Protein AF-A0A5C6LUX4-F1 (afdb_monomer_lite)

pLDDT: mean 86.18, std 14.4, range [29.02, 98.31]

Sequence (197 aa):
MLDSLTPGITKGLATPLMLAADQTNRILFKKAGTDSLLLDTVLNPAPGQKIPLKLAYSTELGIRSFITASEGNIPADSAVFFLFNQLPVELQADDVNVDAILFRFNGTDYVDAGVSWTNLEKNKLHPDQKKIAVVEDETPIRYIIRLKDRSTGEFLPDGLGLADVSLSYLPGQRQIVSVKGRLTRGKWRFYSEAAAY

Foldseek 3Di:
DDPDPDDDDDDDDPDDDDDDAQDWDKDFDADPPDPHTQDIDIDHHHPPDDDDWDFDDDPVLLETDTADDDDDWAAQQKEKEWEFEAEDCLQPNQPWFKKKFKFWDPPPDTHTPVDIQGRRHHSYTGRYMDMDGQDDPNHGIWMWIWIAGPVPRDTGAWQVRHRTETDDGRGRFYWYKYWYWDQDPNTIDIYIDIDGD

Structure (mmCIF, N/CA/C/O backbone):
data_AF-A0A5C6LUX4-F1
#
_entry.id   AF-A0A5C6LUX4-F1
#
loop_
_atom_site.group_PDB
_atom_site.id
_atom_site.type_symbol
_atom_site.label_atom_id
_atom_site.label_alt_id
_atom_site.label_comp_id
_atom_site.label_asym_id
_atom_site.label_entity_id
_atom_site.label_seq_id
_atom_site.pdbx_PDB_ins_code
_atom_site.Cartn_x
_atom_site.Cartn_y
_atom_site.Cartn_z
_atom_site.occupancy
_atom_site.B_iso_or_equiv
_atom_site.auth_seq_id
_atom_site.auth_comp_id
_atom_site.auth_asym_id
_atom_site.auth_atom_id
_atom_site.pdbx_PDB_model_num
ATOM 1 N N . MET A 1 1 ? -17.296 10.499 -14.418 1.00 33.22 1 MET A N 1
ATOM 2 C CA . MET A 1 1 ? -18.009 10.822 -13.166 1.00 33.22 1 MET A CA 1
ATOM 3 C C . MET A 1 1 ? -16.952 10.811 -12.082 1.00 33.22 1 MET A C 1
ATOM 5 O O . MET A 1 1 ? -16.217 9.838 -12.016 1.00 33.22 1 MET A O 1
ATOM 9 N N . LEU A 1 2 ? -16.752 11.929 -11.386 1.00 29.02 2 LEU A N 1
ATOM 10 C CA . LEU A 1 2 ? -15.763 12.044 -10.316 1.00 29.02 2 LEU A CA 1
ATOM 11 C C . LEU A 1 2 ? -16.427 11.474 -9.054 1.00 29.02 2 LEU A C 1
ATOM 13 O O . LEU A 1 2 ? -17.267 12.153 -8.468 1.00 29.02 2 LEU A O 1
ATOM 17 N N . ASP A 1 3 ? -16.124 10.230 -8.684 1.00 31.44 3 ASP A N 1
ATOM 18 C CA . ASP A 1 3 ? -16.556 9.682 -7.395 1.00 31.44 3 ASP A CA 1
ATOM 19 C C . ASP A 1 3 ? -15.730 10.356 -6.299 1.00 31.44 3 ASP A C 1
ATOM 21 O O . ASP A 1 3 ? -14.607 9.954 -5.994 1.00 31.44 3 ASP A O 1
ATOM 25 N N . SER A 1 4 ? -16.252 11.456 -5.753 1.00 35.81 4 SER A N 1
ATOM 26 C CA . SER A 1 4 ? -15.695 12.046 -4.545 1.00 35.81 4 SER A CA 1
ATOM 27 C C . SER A 1 4 ? -16.188 11.244 -3.345 1.00 35.81 4 SER A C 1
ATOM 29 O O . SER A 1 4 ? -17.390 11.067 -3.128 1.00 35.81 4 SER A O 1
ATOM 31 N N . LEU A 1 5 ? -15.246 10.748 -2.543 1.00 36.81 5 LEU A N 1
ATOM 32 C CA . LEU A 1 5 ? -15.545 10.221 -1.219 1.00 36.81 5 LEU A CA 1
ATOM 33 C C . LEU A 1 5 ? -16.133 11.375 -0.404 1.00 36.81 5 LEU A C 1
ATOM 35 O O . LEU A 1 5 ? -15.417 12.268 0.043 1.00 36.81 5 LEU A O 1
ATOM 39 N N . THR A 1 6 ? -17.458 11.405 -0.264 1.00 40.75 6 THR A N 1
ATOM 40 C CA . THR A 1 6 ? -18.117 12.417 0.561 1.00 40.75 6 THR A CA 1
ATOM 41 C C . THR A 1 6 ? -17.594 12.251 1.992 1.00 40.75 6 THR A C 1
ATOM 43 O O . THR A 1 6 ? -17.658 11.130 2.511 1.00 40.75 6 THR A O 1
ATOM 46 N N . PRO A 1 7 ? -17.065 13.305 2.645 1.00 40.59 7 PRO A N 1
ATOM 47 C CA . PRO A 1 7 ? -16.583 13.198 4.015 1.00 40.59 7 PRO A CA 1
ATOM 48 C C . PRO A 1 7 ? -17.679 12.617 4.912 1.00 40.59 7 PRO A C 1
ATOM 50 O O . PRO A 1 7 ? -18.802 13.123 4.948 1.00 40.59 7 PRO A O 1
ATOM 53 N N . GLY A 1 8 ? -17.369 11.521 5.605 1.00 45.06 8 GLY A N 1
ATOM 54 C CA . GLY A 1 8 ? -18.314 10.880 6.512 1.00 45.06 8 GLY A CA 1
ATOM 55 C C . GLY A 1 8 ? -18.728 11.811 7.657 1.00 45.06 8 GLY A C 1
ATOM 56 O O . GLY A 1 8 ? -17.972 12.681 8.085 1.00 45.06 8 GLY A O 1
ATOM 57 N N . ILE A 1 9 ? -19.934 11.611 8.189 1.00 44.81 9 ILE A N 1
ATOM 58 C CA . ILE A 1 9 ? -20.391 12.304 9.399 1.00 44.81 9 ILE A CA 1
ATOM 59 C C . ILE A 1 9 ? -19.623 11.738 10.598 1.00 44.81 9 ILE A C 1
ATOM 61 O O . ILE A 1 9 ? -19.704 10.539 10.876 1.00 44.81 9 ILE A O 1
ATOM 65 N N . THR A 1 10 ? -18.935 12.593 11.355 1.00 44.97 10 THR A N 1
ATOM 66 C CA . THR A 1 10 ? -18.342 12.205 12.640 1.00 44.97 10 THR A CA 1
ATOM 67 C C . THR A 1 10 ? -19.454 11.889 13.639 1.00 44.97 10 THR A C 1
ATOM 69 O O . THR A 1 10 ? -20.078 12.786 14.201 1.00 44.97 10 THR A O 1
ATOM 72 N N . LYS A 1 11 ? -19.713 10.600 13.878 1.00 49.91 11 LYS A N 1
ATOM 73 C CA . LYS A 1 11 ? -20.496 10.126 15.025 1.00 49.91 11 LYS A CA 1
ATOM 74 C C . LYS A 1 11 ? -19.533 9.513 16.036 1.00 49.91 11 LYS A C 1
ATOM 76 O O . LYS A 1 11 ? -19.036 8.413 15.822 1.00 49.91 11 LYS A O 1
ATOM 81 N N . GLY A 1 12 ? -19.251 10.239 17.112 1.00 52.69 12 GLY A N 1
ATOM 82 C CA . GLY A 1 12 ? -18.331 9.823 18.170 1.00 52.69 12 GLY A CA 1
ATOM 83 C C . GLY A 1 12 ? -18.790 10.304 19.543 1.00 52.69 12 GLY A C 1
ATOM 84 O O . GLY A 1 12 ? -19.757 11.058 19.652 1.00 52.69 12 GLY A O 1
ATOM 85 N N . LEU A 1 13 ? -18.109 9.845 20.592 1.00 56.22 13 LEU A N 1
ATOM 86 C CA . LEU A 1 13 ? -18.333 10.334 21.951 1.00 56.22 13 LEU A CA 1
ATOM 87 C C . LEU A 1 13 ? -17.984 11.829 22.014 1.00 56.22 13 LEU A C 1
ATOM 89 O O . LEU A 1 13 ? -16.945 12.245 21.506 1.00 56.22 13 LEU A O 1
ATOM 93 N N . ALA A 1 14 ? -18.844 12.632 22.647 1.00 58.41 14 ALA A N 1
ATOM 94 C CA . ALA A 1 14 ? -18.591 14.062 22.860 1.00 58.41 14 ALA A CA 1
ATOM 95 C C . ALA A 1 14 ? -17.382 14.314 23.781 1.00 58.41 14 ALA A C 1
ATOM 97 O O . ALA A 1 14 ? -16.828 15.411 23.808 1.00 58.41 14 ALA A O 1
ATOM 98 N N . THR A 1 15 ? -16.971 13.291 24.529 1.00 63.97 15 THR A N 1
ATOM 99 C CA . THR A 1 15 ? -15.828 13.298 25.435 1.00 63.97 15 THR A CA 1
ATOM 100 C C . THR A 1 15 ? -14.856 12.171 25.079 1.00 63.97 15 THR A C 1
ATOM 102 O O . THR A 1 15 ? -15.283 11.118 24.597 1.00 63.97 15 THR A O 1
ATOM 105 N N . PRO A 1 16 ? -13.542 12.356 25.309 1.00 70.31 16 PRO A N 1
ATOM 106 C CA . PRO A 1 16 ? -12.571 11.279 25.161 1.00 70.31 16 PRO A CA 1
ATOM 107 C C . PRO A 1 16 ? -12.960 10.065 26.011 1.00 70.31 16 PRO A C 1
ATOM 109 O O . PRO A 1 16 ? -13.329 10.210 27.177 1.00 70.31 16 PRO A O 1
ATOM 112 N N . LEU A 1 17 ? -12.852 8.868 25.435 1.00 79.00 17 LEU A N 1
ATOM 113 C CA . LEU A 1 17 ? -13.008 7.630 26.190 1.00 79.00 17 LEU A CA 1
ATOM 114 C C . LEU A 1 17 ? -11.810 7.477 27.134 1.00 79.00 17 LEU A C 1
ATOM 116 O O . LEU A 1 17 ? -10.670 7.381 26.681 1.00 79.00 17 LEU A O 1
ATOM 120 N N . MET A 1 18 ? -12.075 7.454 28.437 1.00 83.44 18 MET A N 1
ATOM 121 C CA . MET A 1 18 ? -11.051 7.207 29.448 1.00 83.44 18 MET A CA 1
ATOM 122 C C . MET A 1 18 ? -10.787 5.705 29.549 1.00 83.44 18 MET A C 1
ATOM 124 O O . MET A 1 18 ? -11.720 4.918 29.698 1.00 83.44 18 MET A O 1
ATOM 128 N N . LEU A 1 19 ? -9.516 5.319 29.463 1.00 85.19 19 LEU A N 1
ATOM 129 C CA . LEU A 1 19 ? -9.059 3.934 29.578 1.00 85.19 19 LEU A CA 1
ATOM 130 C C . LEU A 1 19 ? -8.333 3.740 30.909 1.00 85.19 19 LEU A C 1
ATOM 132 O O . LEU A 1 19 ? -7.733 4.683 31.431 1.00 85.19 19 LEU A O 1
ATOM 136 N N . ALA A 1 20 ? -8.366 2.521 31.447 1.00 86.31 20 ALA A N 1
ATOM 137 C CA . ALA A 1 20 ? -7.585 2.193 32.631 1.00 86.31 20 ALA A CA 1
ATOM 138 C C . ALA A 1 20 ? -6.092 2.189 32.269 1.00 86.31 20 ALA A C 1
ATOM 140 O O . ALA A 1 20 ? -5.678 1.461 31.364 1.00 86.31 20 ALA A O 1
ATOM 141 N N . ALA A 1 21 ? -5.301 3.022 32.945 1.00 87.12 21 ALA A N 1
ATOM 142 C CA . ALA A 1 21 ? -3.860 3.095 32.721 1.00 87.12 21 ALA A CA 1
ATOM 143 C C . ALA A 1 21 ? -3.169 1.787 33.133 1.00 87.12 21 ALA A C 1
ATOM 145 O O . ALA A 1 21 ? -3.617 1.119 34.065 1.00 87.12 21 ALA A O 1
ATOM 146 N N . ASP A 1 22 ? -2.100 1.432 32.419 1.00 86.88 22 ASP A N 1
ATOM 147 C CA . ASP A 1 22 ? -1.263 0.245 32.653 1.00 86.88 22 ASP A CA 1
ATOM 148 C C . ASP A 1 22 ? -2.036 -1.089 32.647 1.00 86.88 22 ASP A C 1
ATOM 150 O O . ASP A 1 22 ? -1.560 -2.116 33.130 1.00 86.88 22 ASP A O 1
ATOM 154 N N . GLN A 1 23 ? -3.235 -1.088 32.060 1.00 88.69 23 GLN A N 1
ATOM 155 C CA . GLN A 1 23 ? -4.072 -2.265 31.873 1.00 88.69 23 GLN A CA 1
ATOM 156 C C . GLN A 1 23 ? -4.331 -2.520 30.393 1.00 88.69 23 GLN A C 1
ATOM 158 O O . GLN A 1 23 ? -4.316 -1.613 29.557 1.00 88.69 23 GLN A O 1
ATOM 163 N N . THR A 1 24 ? -4.617 -3.777 30.071 1.00 90.00 24 THR A N 1
ATOM 164 C CA . THR A 1 24 ? -5.056 -4.162 28.735 1.00 90.00 24 THR A CA 1
ATOM 165 C C . THR A 1 24 ? -6.512 -3.780 28.529 1.00 90.00 24 THR A C 1
ATOM 167 O O . THR A 1 24 ? -7.416 -4.342 29.140 1.00 90.00 24 THR A O 1
ATOM 170 N N . ASN A 1 25 ? -6.735 -2.823 27.634 1.00 87.88 25 ASN A N 1
ATOM 171 C CA . ASN A 1 25 ? -8.050 -2.319 27.274 1.00 87.88 25 ASN A CA 1
ATOM 172 C C . ASN A 1 25 ? -8.387 -2.768 25.850 1.00 87.88 25 ASN A C 1
ATOM 174 O O . ASN A 1 25 ? -7.661 -2.449 24.909 1.00 87.88 25 ASN A O 1
ATOM 178 N N . ARG A 1 26 ? -9.510 -3.469 25.665 1.00 90.38 26 ARG A N 1
ATOM 179 C CA . ARG A 1 26 ? -10.029 -3.792 24.330 1.00 90.38 26 ARG A CA 1
ATOM 180 C C . ARG A 1 26 ? -11.079 -2.769 23.921 1.00 90.38 26 ARG A C 1
ATOM 182 O O . ARG A 1 26 ? -12.048 -2.554 24.644 1.00 90.38 26 ARG A O 1
ATOM 189 N N . ILE A 1 27 ? -10.907 -2.177 22.747 1.00 87.81 27 ILE A N 1
ATOM 190 C CA . ILE A 1 27 ? -11.851 -1.220 22.168 1.00 87.81 27 ILE A CA 1
ATOM 191 C C . ILE A 1 27 ? -12.499 -1.858 20.948 1.00 87.81 27 ILE A C 1
ATOM 193 O O . ILE A 1 27 ? -11.808 -2.357 20.062 1.00 87.81 27 ILE A O 1
ATOM 197 N N . LEU A 1 28 ? -13.831 -1.823 20.906 1.00 86.88 28 LEU A N 1
ATOM 198 C CA . LEU A 1 28 ? -14.639 -2.351 19.811 1.00 86.88 28 LEU A CA 1
ATOM 199 C C . LEU A 1 28 ? -15.317 -1.196 19.071 1.00 86.88 28 LEU A C 1
ATOM 201 O O . LEU A 1 28 ? -16.053 -0.413 19.670 1.00 86.88 28 LEU A O 1
ATOM 205 N N . PHE A 1 29 ? -15.127 -1.130 17.759 1.00 84.75 29 PHE A N 1
ATOM 206 C CA . PHE A 1 29 ? -15.815 -0.198 16.875 1.00 84.75 29 PHE A CA 1
ATOM 207 C C . PHE A 1 29 ? -16.923 -0.946 16.145 1.00 84.75 29 PHE A C 1
ATOM 209 O O . PHE A 1 29 ? -16.660 -1.818 15.320 1.00 84.75 29 PHE A O 1
ATOM 216 N N . LYS A 1 30 ? -18.177 -0.611 16.452 1.00 84.44 30 LYS A N 1
ATOM 217 C CA . LYS A 1 30 ? -19.365 -1.196 15.819 1.00 84.44 30 LYS A CA 1
ATOM 218 C C . LYS A 1 30 ? -20.023 -0.203 14.866 1.00 84.44 30 LYS A C 1
ATOM 220 O O . LYS A 1 30 ? -19.930 1.010 15.053 1.00 84.44 30 LYS A O 1
ATOM 225 N N . LYS A 1 31 ? -20.732 -0.712 13.859 1.00 80.81 31 LYS A N 1
ATOM 226 C CA . LYS A 1 31 ? -21.544 0.118 12.964 1.00 80.81 31 LYS A CA 1
ATOM 227 C C . LYS A 1 31 ? -22.723 0.693 13.748 1.00 80.81 31 LYS A C 1
ATOM 229 O O . LYS A 1 31 ? -23.491 -0.054 14.350 1.00 80.81 31 LYS A O 1
ATOM 234 N N . ALA A 1 32 ? -22.870 2.016 13.717 1.00 76.44 32 ALA A N 1
ATOM 235 C CA . ALA A 1 32 ? -23.910 2.724 14.458 1.00 76.44 32 ALA A CA 1
ATOM 236 C C . ALA A 1 32 ? -25.312 2.155 14.178 1.00 76.44 32 ALA A C 1
ATOM 238 O O . ALA A 1 32 ? -25.671 1.913 13.025 1.00 76.44 32 ALA A O 1
ATOM 239 N N . GLY A 1 33 ? -26.098 1.961 15.241 1.00 74.94 33 GLY A N 1
ATOM 240 C CA . GLY A 1 33 ? -27.443 1.382 15.156 1.00 74.94 33 GLY A CA 1
ATOM 241 C C . GLY A 1 33 ? -27.475 -0.131 14.914 1.00 74.94 33 GLY A C 1
ATOM 242 O O . GLY A 1 33 ? -28.544 -0.669 14.650 1.00 74.94 33 GLY A O 1
ATOM 243 N N . THR A 1 34 ? -26.332 -0.820 14.985 1.00 81.19 34 THR A N 1
ATOM 244 C CA . THR A 1 34 ? -26.238 -2.278 14.822 1.00 81.19 34 THR A CA 1
ATOM 245 C C . THR A 1 34 ? -25.231 -2.876 15.807 1.00 81.19 34 THR A C 1
ATOM 247 O O . THR A 1 34 ? -24.372 -2.167 16.331 1.00 81.19 34 THR A O 1
ATOM 250 N N . ASP A 1 35 ? -25.264 -4.197 15.978 1.00 82.56 35 ASP A N 1
ATOM 251 C CA . ASP A 1 35 ? -24.224 -4.944 16.699 1.00 82.56 35 ASP A CA 1
ATOM 252 C C . ASP A 1 35 ? -23.074 -5.435 15.811 1.00 82.56 35 ASP A C 1
ATOM 254 O O . ASP A 1 35 ? -22.185 -6.153 16.269 1.00 82.56 35 ASP A O 1
ATOM 258 N N . SER A 1 36 ? -23.054 -5.028 14.539 1.00 83.44 36 SER A N 1
ATOM 259 C CA . SER A 1 36 ? -22.007 -5.434 13.604 1.00 83.44 36 SER A CA 1
ATOM 260 C C . SER A 1 36 ? -20.665 -4.817 13.993 1.00 83.44 36 SER A C 1
ATOM 262 O O . SER A 1 36 ? -20.489 -3.598 13.922 1.00 83.44 36 SER A O 1
ATOM 264 N N . LEU A 1 37 ? -19.711 -5.667 14.373 1.00 84.19 37 LEU A N 1
ATOM 265 C CA . LEU A 1 37 ? -18.325 -5.276 14.608 1.00 84.19 37 LEU A CA 1
ATOM 266 C C . LEU A 1 37 ? -17.672 -4.852 13.285 1.00 84.19 37 LEU A C 1
ATOM 268 O O . LEU A 1 37 ? -17.743 -5.569 12.287 1.00 84.19 37 LEU A O 1
ATOM 272 N N . LEU A 1 38 ? -17.044 -3.678 13.284 1.00 82.44 38 LEU A N 1
ATOM 273 C CA . LEU A 1 38 ? -16.271 -3.167 12.155 1.00 82.44 38 LEU A CA 1
ATOM 274 C C . LEU A 1 38 ? -14.783 -3.437 12.344 1.00 82.44 38 LEU A C 1
ATOM 276 O O . LEU A 1 38 ? -14.151 -3.983 11.444 1.00 82.44 38 LEU A O 1
ATOM 280 N N . LEU A 1 39 ? -14.254 -3.037 13.502 1.00 85.38 39 LEU A N 1
ATOM 281 C CA . LEU A 1 39 ? -12.845 -3.104 13.875 1.00 85.38 39 LEU A CA 1
ATOM 282 C C . LEU A 1 39 ? -12.719 -3.250 15.388 1.00 85.38 39 LEU A C 1
ATOM 284 O O . LEU A 1 39 ? -13.570 -2.766 16.136 1.00 85.38 39 LEU A O 1
ATOM 288 N N . ASP A 1 40 ? -11.630 -3.844 15.845 1.00 87.94 40 ASP A N 1
ATOM 289 C CA . ASP A 1 40 ? -11.240 -3.834 17.245 1.00 87.94 40 ASP A CA 1
ATOM 290 C C . ASP A 1 40 ? -9.736 -3.662 17.415 1.00 87.94 40 ASP A C 1
ATOM 292 O O . ASP A 1 40 ? -8.945 -3.914 16.510 1.00 87.94 40 ASP A O 1
ATOM 296 N N . THR A 1 41 ? -9.347 -3.172 18.585 1.00 86.44 41 THR A N 1
ATOM 297 C CA . THR A 1 41 ? -7.943 -3.020 18.957 1.00 86.44 41 THR A CA 1
ATOM 298 C C . THR A 1 41 ? -7.757 -3.280 20.442 1.00 86.44 41 THR A C 1
ATOM 300 O O . THR A 1 41 ? -8.698 -3.168 21.235 1.00 86.44 41 THR A O 1
ATOM 303 N N . VAL A 1 42 ? -6.534 -3.638 20.810 1.00 89.06 42 VAL A N 1
ATOM 304 C CA . VAL A 1 42 ? -6.102 -3.836 22.188 1.00 89.06 42 VAL A CA 1
ATOM 305 C C . VAL A 1 42 ? -5.014 -2.812 22.483 1.00 89.06 42 VAL A C 1
ATOM 307 O O . VAL A 1 42 ? -4.023 -2.730 21.763 1.00 89.06 42 VAL A O 1
ATOM 310 N N . LEU A 1 43 ? -5.217 -2.017 23.530 1.00 88.00 43 LEU A N 1
ATOM 311 C CA . LEU A 1 43 ? -4.325 -0.936 23.931 1.00 88.00 43 LEU A CA 1
ATOM 312 C C . LEU A 1 43 ? -3.869 -1.133 25.373 1.00 88.00 43 LEU A C 1
ATOM 314 O O . LEU A 1 43 ? -4.677 -1.463 26.241 1.00 88.00 43 LEU A O 1
ATOM 318 N N . ASN A 1 44 ? -2.602 -0.818 25.627 1.00 89.88 44 ASN A N 1
ATOM 319 C CA . ASN A 1 44 ? -2.020 -0.752 26.965 1.00 89.88 44 ASN A CA 1
ATOM 320 C C . ASN A 1 44 ? -1.523 0.689 27.206 1.00 89.88 44 ASN A C 1
ATOM 322 O O . ASN A 1 44 ? -0.333 0.952 27.023 1.00 89.88 44 ASN A O 1
ATOM 326 N N . PRO A 1 45 ? -2.424 1.653 27.488 1.00 86.56 45 PRO A N 1
ATOM 327 C CA . PRO A 1 45 ? -2.060 3.061 27.619 1.00 86.56 45 PRO A CA 1
ATOM 328 C C . PRO A 1 45 ? -1.296 3.342 28.916 1.00 86.56 45 PRO A C 1
ATOM 330 O O . PRO A 1 45 ? -1.704 2.894 29.987 1.00 86.56 45 PRO A O 1
ATOM 333 N N . ALA A 1 46 ? -0.254 4.167 28.837 1.00 88.38 46 ALA A N 1
ATOM 334 C CA . ALA A 1 46 ? 0.396 4.737 30.015 1.00 88.38 46 ALA A CA 1
ATOM 335 C C . ALA A 1 46 ? -0.478 5.841 30.660 1.00 88.38 46 ALA A C 1
ATOM 337 O O . ALA A 1 46 ? -1.313 6.451 29.974 1.00 88.38 46 ALA A O 1
ATOM 338 N N . PRO A 1 47 ? -0.284 6.166 31.954 1.00 88.88 47 PRO A N 1
ATOM 339 C CA . PRO A 1 47 ? -1.005 7.251 32.614 1.00 88.88 47 PRO A CA 1
ATOM 340 C C . PRO A 1 47 ? -0.899 8.579 31.850 1.00 88.88 47 PRO A C 1
ATOM 342 O O . PRO A 1 47 ? 0.189 9.043 31.514 1.00 88.88 47 PRO A O 1
ATOM 345 N N . GLY A 1 48 ? -2.046 9.200 31.559 1.00 85.56 48 GLY A N 1
ATOM 346 C CA . GLY A 1 48 ? -2.122 10.477 30.837 1.00 85.56 48 GLY A CA 1
ATOM 347 C C . GLY A 1 48 ? -1.856 10.397 29.326 1.00 85.56 48 GLY A C 1
ATOM 348 O O . GLY A 1 48 ? -1.940 11.423 28.645 1.00 85.56 48 GLY A O 1
ATOM 349 N N . GLN A 1 49 ? -1.576 9.210 28.776 1.00 86.94 49 GLN A N 1
ATOM 350 C CA . GLN A 1 49 ? -1.348 9.033 27.345 1.00 86.94 49 GLN A CA 1
ATOM 351 C C . GLN A 1 49 ? -2.628 9.295 26.544 1.00 86.94 49 GLN A C 1
ATOM 353 O O . GLN A 1 49 ? -3.686 8.724 26.805 1.00 86.94 49 GLN A O 1
ATOM 358 N N . LYS A 1 50 ? -2.513 10.122 25.501 1.00 83.56 50 LYS A N 1
ATOM 359 C CA . LYS A 1 50 ? -3.553 10.277 24.480 1.00 83.56 50 LYS A CA 1
ATOM 360 C C . LYS A 1 50 ? -3.235 9.364 23.304 1.00 83.56 50 LYS A C 1
ATOM 362 O O . LYS A 1 50 ? -2.178 9.502 22.694 1.00 83.56 50 LYS A O 1
ATOM 367 N N . ILE A 1 51 ? -4.154 8.459 22.975 1.00 80.50 51 ILE A N 1
ATOM 368 C CA . ILE A 1 51 ? -4.011 7.542 21.840 1.00 80.50 51 ILE A CA 1
ATOM 369 C C . ILE A 1 51 ? -4.984 7.975 20.738 1.00 80.50 51 ILE A C 1
ATOM 371 O O . ILE A 1 51 ? -6.192 7.771 20.884 1.00 80.50 51 ILE A O 1
ATOM 375 N N . PRO A 1 52 ? -4.504 8.590 19.644 1.00 78.94 52 PRO A N 1
ATOM 376 C CA . PRO A 1 52 ? -5.358 8.894 18.509 1.00 78.94 52 PRO A CA 1
ATOM 377 C C . PRO A 1 52 ? -5.695 7.601 17.757 1.00 78.94 52 PRO A C 1
ATOM 379 O O . PRO A 1 52 ? -4.809 6.914 17.257 1.00 78.94 52 PRO A O 1
ATOM 382 N N . LEU A 1 53 ? -6.985 7.287 17.641 1.00 78.25 53 LEU A N 1
ATOM 383 C CA . LEU A 1 53 ? -7.476 6.186 16.812 1.00 78.25 53 LEU A CA 1
ATOM 384 C C . LEU A 1 53 ? -8.180 6.774 15.592 1.00 78.25 53 LEU A C 1
ATOM 386 O O . LEU A 1 53 ? -9.312 7.247 15.687 1.00 78.25 53 LEU A O 1
ATOM 390 N N . LYS A 1 54 ? -7.494 6.773 14.447 1.00 78.94 54 LYS A N 1
ATOM 391 C CA . LYS A 1 54 ? -8.075 7.163 13.157 1.00 78.94 54 LYS A CA 1
ATOM 392 C C . LYS A 1 54 ? -8.466 5.887 12.410 1.00 78.94 54 LYS A C 1
ATOM 394 O O . LYS A 1 54 ? -7.663 4.963 12.299 1.00 78.94 54 LYS A O 1
ATOM 399 N N . LEU A 1 55 ? -9.706 5.827 11.936 1.00 78.69 55 LEU A N 1
ATOM 400 C CA . LEU A 1 55 ? -10.283 4.651 11.284 1.00 78.69 55 LEU A CA 1
ATOM 401 C C . LEU A 1 55 ? -10.481 4.942 9.798 1.00 78.69 55 LEU A C 1
ATOM 403 O O . LEU A 1 55 ? -11.010 5.995 9.444 1.00 78.69 55 LEU A O 1
ATOM 407 N N . ALA A 1 56 ? -10.120 3.987 8.949 1.00 76.94 56 ALA A N 1
ATOM 408 C CA . ALA A 1 56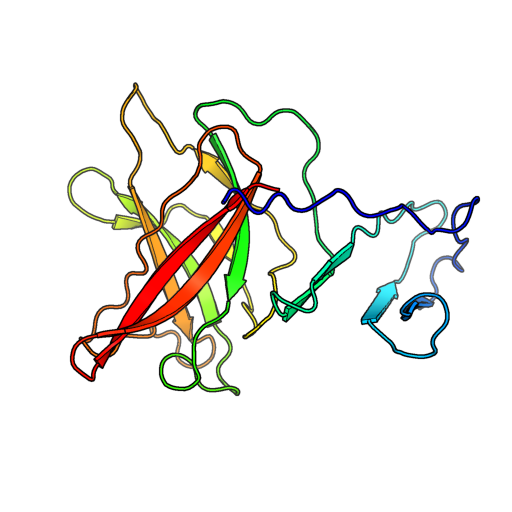 ? -10.518 3.950 7.551 1.00 76.94 56 ALA A CA 1
ATOM 409 C C . ALA A 1 56 ? -11.548 2.830 7.358 1.00 76.94 56 ALA A C 1
ATOM 411 O O . ALA A 1 56 ? -11.306 1.677 7.731 1.00 76.94 56 ALA A O 1
ATOM 412 N N . TYR A 1 57 ? -12.700 3.168 6.776 1.00 76.75 57 TYR A N 1
ATOM 413 C CA . TYR A 1 57 ? -13.784 2.223 6.528 1.00 76.75 57 TYR A CA 1
ATOM 414 C C . TYR A 1 57 ? -14.462 2.485 5.182 1.00 76.75 57 TYR A C 1
ATOM 416 O O . TYR A 1 57 ? -14.950 3.584 4.936 1.00 76.75 57 TYR A O 1
ATOM 424 N N . SER A 1 58 ? -14.546 1.458 4.339 1.00 74.00 58 SER A N 1
ATOM 425 C CA . SER A 1 58 ? -15.372 1.434 3.132 1.00 74.00 58 SER A CA 1
ATOM 426 C C . SER A 1 58 ? -15.797 -0.003 2.845 1.00 74.00 58 SER A C 1
ATOM 428 O O . SER A 1 58 ? -14.962 -0.895 2.734 1.00 74.00 58 SER A O 1
ATOM 430 N N . THR A 1 59 ? -17.103 -0.249 2.740 1.00 72.31 59 THR A N 1
ATOM 431 C CA . THR A 1 59 ? -17.614 -1.583 2.373 1.00 72.31 59 THR A CA 1
ATOM 432 C C . THR A 1 59 ? -17.366 -1.894 0.909 1.00 72.31 59 THR A C 1
ATOM 434 O O . THR A 1 59 ? -16.939 -2.999 0.599 1.00 72.31 59 THR A O 1
ATOM 437 N N . GLU A 1 60 ? -17.580 -0.906 0.045 1.00 69.12 60 GLU A N 1
ATOM 438 C CA . GLU A 1 60 ? -17.383 -0.995 -1.399 1.00 69.12 60 GLU A CA 1
ATOM 439 C C . GLU A 1 60 ? -15.931 -1.304 -1.759 1.00 69.12 60 GLU A C 1
ATOM 441 O O . GLU A 1 60 ? -15.659 -2.203 -2.548 1.00 69.12 60 GLU A O 1
ATOM 446 N N . LEU A 1 61 ? -14.990 -0.613 -1.114 1.00 66.88 61 LEU A N 1
ATOM 447 C CA . LEU A 1 61 ? -13.565 -0.846 -1.332 1.00 66.88 61 LEU A CA 1
ATOM 448 C C . LEU A 1 61 ? -13.025 -1.997 -0.474 1.00 66.88 61 LEU A C 1
ATOM 450 O O . LEU A 1 61 ? -11.868 -2.358 -0.624 1.00 66.88 61 LEU A O 1
ATOM 454 N N . GLY A 1 62 ? -13.815 -2.568 0.441 1.00 69.19 62 GLY A N 1
ATOM 455 C CA . GLY A 1 62 ? -13.356 -3.601 1.378 1.00 69.19 62 GLY A CA 1
ATOM 456 C C . GLY A 1 62 ? -12.396 -3.099 2.467 1.00 69.19 62 GLY A C 1
ATOM 457 O O . GLY A 1 62 ? -11.753 -3.897 3.140 1.00 69.19 62 GLY A O 1
ATOM 458 N N . ILE A 1 63 ? -12.293 -1.786 2.677 1.00 75.75 63 ILE A N 1
ATOM 459 C CA . ILE A 1 63 ? -11.375 -1.182 3.644 1.00 75.75 63 ILE A CA 1
ATOM 460 C C . ILE A 1 63 ? -11.964 -1.269 5.052 1.00 75.75 63 ILE A C 1
ATOM 462 O O . ILE A 1 63 ? -13.050 -0.752 5.320 1.00 75.75 63 ILE A O 1
ATOM 466 N N . ARG A 1 64 ? -11.216 -1.878 5.973 1.00 80.12 64 ARG A N 1
ATOM 467 C CA . ARG A 1 64 ? -11.455 -1.842 7.423 1.00 80.12 64 ARG A CA 1
ATOM 468 C C . ARG A 1 64 ? -10.096 -1.852 8.116 1.00 80.12 64 ARG A C 1
ATOM 470 O O . ARG A 1 64 ? -9.505 -2.916 8.261 1.00 80.12 64 ARG A O 1
ATOM 477 N N . SER A 1 65 ? -9.567 -0.687 8.488 1.00 79.31 65 SER A N 1
ATOM 478 C CA . SER A 1 65 ? -8.253 -0.603 9.144 1.00 79.31 65 SER A CA 1
ATOM 479 C C . SER A 1 65 ? -8.114 0.623 10.051 1.00 79.31 65 SER A C 1
ATOM 481 O O . SER A 1 65 ? -8.840 1.610 9.897 1.00 79.31 65 SER A O 1
ATOM 483 N N . PHE A 1 66 ? -7.163 0.569 10.986 1.00 80.75 66 PHE A N 1
ATOM 484 C CA . PHE A 1 66 ? -6.665 1.754 11.688 1.00 80.75 66 PHE A CA 1
ATOM 485 C C . PHE A 1 66 ? -5.548 2.391 10.870 1.00 80.75 66 PHE A C 1
ATOM 487 O O . PHE A 1 66 ? -4.757 1.684 10.255 1.00 80.75 66 PHE A O 1
ATOM 494 N N . ILE A 1 67 ? -5.471 3.719 10.872 1.00 79.69 67 ILE A N 1
ATOM 495 C CA . ILE A 1 67 ? -4.509 4.448 10.046 1.00 79.69 67 ILE A CA 1
ATOM 496 C C . ILE A 1 67 ? -3.717 5.488 10.834 1.00 79.69 67 ILE A C 1
ATOM 498 O O . ILE A 1 67 ? -4.224 6.141 11.746 1.00 79.69 67 ILE A O 1
ATOM 502 N N . THR A 1 68 ? -2.477 5.707 10.408 1.00 71.81 68 THR A N 1
ATOM 503 C CA . THR A 1 68 ? -1.617 6.800 10.871 1.00 71.81 68 THR A CA 1
ATOM 504 C C . THR A 1 68 ? -1.668 7.952 9.865 1.00 71.81 68 THR A C 1
ATOM 506 O O . THR A 1 68 ? -0.776 8.141 9.049 1.00 71.81 68 THR A O 1
ATOM 509 N N . ALA A 1 69 ? -2.759 8.723 9.848 1.00 66.25 69 ALA A N 1
ATOM 510 C CA . ALA A 1 69 ? -2.853 9.851 8.916 1.00 66.25 69 ALA A CA 1
ATOM 511 C C . ALA A 1 69 ? -1.918 10.995 9.346 1.00 66.25 69 ALA A C 1
ATOM 513 O O . ALA A 1 69 ? -2.117 11.571 10.425 1.00 66.25 69 ALA A O 1
ATOM 514 N N . SER A 1 70 ? -0.955 11.352 8.491 1.00 66.75 70 SER A N 1
ATOM 515 C CA . SER A 1 70 ? -0.091 12.518 8.684 1.00 66.75 70 SER A CA 1
ATOM 516 C C . SER A 1 70 ? -0.891 13.813 8.526 1.00 66.75 70 SER A C 1
ATOM 518 O O . SER A 1 70 ? -1.680 13.959 7.587 1.00 66.75 70 SER A O 1
ATOM 520 N N . GLU A 1 71 ? -0.679 14.779 9.415 1.00 63.91 71 GLU A N 1
ATOM 521 C CA . GLU A 1 71 ? -1.327 16.099 9.377 1.00 63.91 71 GLU A CA 1
ATOM 522 C C . GLU A 1 71 ? -0.490 17.094 8.546 1.00 63.91 71 GLU A C 1
ATOM 524 O O . GLU A 1 71 ? 0.724 16.937 8.437 1.00 63.91 71 GLU A O 1
ATOM 529 N N . GLY A 1 72 ? -1.134 18.083 7.908 1.00 74.31 72 GLY A N 1
ATOM 530 C CA . GLY A 1 72 ? -0.461 19.161 7.155 1.00 74.31 72 GLY A CA 1
ATOM 531 C C . GLY A 1 72 ? -0.736 19.206 5.642 1.00 74.31 72 GLY A C 1
ATOM 532 O O . GLY A 1 72 ? -1.393 18.333 5.080 1.00 74.31 72 GLY A O 1
ATOM 533 N N . ASN A 1 73 ? -0.246 20.237 4.957 1.00 83.81 73 ASN A N 1
ATOM 534 C CA . ASN A 1 73 ? -0.326 20.314 3.493 1.00 83.81 73 ASN A CA 1
ATOM 535 C C . ASN A 1 73 ? 0.721 19.397 2.850 1.00 83.81 73 ASN A C 1
ATOM 537 O O . ASN A 1 73 ? 1.839 19.281 3.355 1.00 83.81 73 ASN A O 1
ATOM 541 N N . ILE A 1 74 ? 0.365 18.749 1.738 1.00 88.62 74 ILE A N 1
ATOM 542 C CA . ILE A 1 74 ? 1.308 17.944 0.958 1.00 88.62 74 ILE A CA 1
ATOM 543 C C . ILE A 1 74 ? 1.907 18.845 -0.130 1.00 88.62 74 ILE A C 1
ATOM 545 O O . ILE A 1 74 ? 1.145 19.403 -0.919 1.00 88.62 74 ILE A O 1
ATOM 549 N N . PRO A 1 75 ? 3.238 19.032 -0.171 1.00 90.44 75 PRO A N 1
ATOM 550 C CA . PRO A 1 75 ? 3.884 19.792 -1.238 1.00 90.44 75 PRO A CA 1
ATOM 551 C C . PRO A 1 75 ? 3.585 19.209 -2.625 1.00 90.44 75 PRO A C 1
ATOM 553 O O . PRO A 1 75 ? 3.421 17.998 -2.761 1.00 90.44 75 PRO A O 1
ATOM 556 N N . ALA A 1 76 ? 3.539 20.058 -3.654 1.00 92.25 76 ALA A N 1
ATOM 557 C CA . ALA A 1 76 ? 3.194 19.650 -5.020 1.00 92.25 76 ALA A CA 1
ATOM 558 C C . ALA A 1 76 ? 4.196 18.661 -5.645 1.00 92.25 76 ALA A C 1
ATOM 560 O O . ALA A 1 76 ? 3.830 17.920 -6.548 1.00 92.25 76 ALA A O 1
ATOM 561 N N . ASP A 1 77 ? 5.434 18.621 -5.154 1.00 93.94 77 ASP A N 1
ATOM 562 C CA . ASP A 1 77 ? 6.485 17.684 -5.573 1.00 93.94 77 ASP A CA 1
ATOM 563 C C . ASP A 1 77 ? 6.427 16.333 -4.841 1.00 93.94 77 ASP A C 1
ATOM 565 O O . ASP A 1 77 ? 7.246 15.449 -5.084 1.00 93.94 77 ASP A O 1
ATOM 569 N N . SER A 1 78 ? 5.471 16.167 -3.928 1.00 93.44 78 SER A N 1
ATOM 570 C CA . SER A 1 78 ? 5.393 15.047 -3.002 1.00 93.44 78 SER A CA 1
ATOM 571 C C . SER A 1 78 ? 4.036 14.366 -3.088 1.00 93.44 78 SER A C 1
ATOM 573 O O . SER A 1 78 ? 3.030 14.967 -3.460 1.00 93.44 78 SER A O 1
ATOM 575 N N . ALA A 1 79 ? 3.979 13.112 -2.663 1.00 93.81 79 ALA A N 1
ATOM 576 C CA . ALA A 1 79 ? 2.721 12.433 -2.417 1.00 93.81 79 ALA A CA 1
ATOM 577 C C . ALA A 1 79 ? 2.769 11.673 -1.099 1.00 93.81 79 ALA A C 1
ATOM 579 O O . ALA A 1 79 ? 3.827 11.219 -0.655 1.00 93.81 79 ALA A O 1
ATOM 580 N N . VAL A 1 80 ? 1.605 11.530 -0.475 1.00 92.81 80 VAL A N 1
ATOM 581 C CA . VAL A 1 80 ? 1.455 10.750 0.749 1.00 92.81 80 VAL A CA 1
ATOM 582 C C . VAL A 1 80 ? 0.412 9.672 0.515 1.00 92.81 80 VAL A C 1
ATOM 584 O O . VAL A 1 80 ? -0.684 9.971 0.047 1.00 92.81 80 VAL A O 1
ATOM 587 N N . PHE A 1 81 ? 0.732 8.417 0.825 1.00 92.62 81 PHE A N 1
ATOM 588 C CA . PHE A 1 81 ? -0.174 7.324 0.509 1.00 92.62 81 PHE A CA 1
ATOM 589 C C . PHE A 1 81 ? -0.173 6.165 1.494 1.00 92.62 81 PHE A C 1
ATOM 591 O O . PHE A 1 81 ? 0.830 5.861 2.141 1.00 92.62 81 PHE A O 1
ATOM 598 N N . PHE A 1 82 ? -1.331 5.515 1.567 1.00 92.56 82 PHE A N 1
ATOM 599 C CA . PHE A 1 82 ? -1.476 4.166 2.100 1.00 92.56 82 PHE A CA 1
ATOM 600 C C . PHE A 1 82 ? -1.353 3.151 0.970 1.00 92.56 82 PHE A C 1
ATOM 602 O O . PHE A 1 82 ? -1.756 3.431 -0.161 1.00 92.56 82 PHE A O 1
ATOM 609 N N . LEU A 1 83 ? -0.846 1.965 1.294 1.00 94.75 83 LEU A N 1
ATOM 610 C CA . LEU A 1 83 ? -0.845 0.836 0.376 1.00 94.75 83 LEU A CA 1
ATOM 611 C C . LEU A 1 83 ? -2.028 -0.080 0.687 1.00 94.75 83 LEU A C 1
ATOM 613 O O . LEU A 1 83 ? -2.252 -0.440 1.843 1.00 94.75 83 LEU A O 1
ATOM 617 N N . PHE A 1 84 ? -2.781 -0.456 -0.339 1.00 93.38 84 PHE A N 1
ATOM 618 C CA . PHE A 1 84 ? -3.906 -1.370 -0.224 1.00 93.38 84 PHE A CA 1
ATOM 619 C C . PHE A 1 84 ? -3.672 -2.597 -1.093 1.00 93.38 84 PHE A C 1
ATOM 621 O O . PHE A 1 84 ? -3.568 -2.491 -2.311 1.00 93.38 84 PHE A O 1
ATOM 628 N N . ASN A 1 85 ? -3.591 -3.771 -0.481 1.00 94.50 85 ASN A N 1
ATOM 629 C CA . ASN A 1 85 ? -3.433 -5.007 -1.225 1.00 94.50 85 ASN A CA 1
ATOM 630 C C . ASN A 1 85 ? -4.792 -5.579 -1.617 1.00 94.50 85 ASN A C 1
ATOM 632 O O . ASN A 1 85 ? -5.565 -5.996 -0.763 1.00 94.50 85 ASN A O 1
ATOM 636 N N . GLN A 1 86 ? -5.065 -5.601 -2.914 1.00 93.44 86 GLN A N 1
ATOM 637 C CA . GLN A 1 86 ? -6.271 -6.159 -3.519 1.00 93.44 86 GLN A CA 1
ATOM 638 C C . GLN A 1 86 ? -5.901 -7.174 -4.607 1.00 93.44 86 GLN A C 1
ATOM 640 O O . GLN A 1 86 ? -6.557 -7.275 -5.648 1.00 93.44 86 GLN A O 1
ATOM 645 N N . LEU A 1 87 ? -4.797 -7.896 -4.406 1.00 94.81 87 LEU A N 1
ATOM 646 C CA . LEU A 1 87 ? -4.386 -8.939 -5.331 1.00 94.81 87 LEU A CA 1
ATOM 647 C C . LEU A 1 87 ? -5.388 -10.095 -5.326 1.00 94.81 87 LEU A C 1
ATOM 649 O O . LEU A 1 87 ? -5.901 -10.460 -4.270 1.00 94.81 87 LEU A O 1
ATOM 653 N N . PRO A 1 88 ? -5.674 -10.689 -6.492 1.00 94.44 88 PRO A N 1
ATOM 654 C CA . PRO A 1 88 ? -6.480 -11.896 -6.586 1.00 94.44 88 PRO A CA 1
ATOM 655 C C . PRO A 1 88 ? -5.683 -13.120 -6.101 1.00 94.44 88 PRO A C 1
ATOM 657 O O . PRO A 1 88 ? -4.455 -13.076 -5.991 1.00 94.44 88 PRO A O 1
ATOM 660 N N . VAL A 1 89 ? -6.378 -14.227 -5.811 1.00 94.44 89 VAL A N 1
ATOM 661 C CA . VAL A 1 89 ? -5.761 -15.456 -5.266 1.00 94.44 89 VAL A CA 1
ATOM 662 C C . VAL A 1 89 ? -4.732 -16.079 -6.207 1.00 94.44 89 VAL A C 1
ATOM 664 O O . VAL A 1 89 ? -3.762 -16.680 -5.763 1.00 94.44 89 VAL A O 1
ATOM 667 N N . GLU A 1 90 ? -4.893 -15.851 -7.504 1.00 94.81 90 GLU A N 1
ATOM 668 C CA . GLU A 1 90 ? -4.000 -16.319 -8.556 1.00 94.81 90 GLU A CA 1
ATOM 669 C C . GLU A 1 90 ? -2.653 -15.586 -8.585 1.00 94.81 90 GLU A C 1
ATOM 671 O O . GLU A 1 90 ? -1.717 -16.082 -9.205 1.00 94.81 90 GLU A O 1
ATOM 676 N N . LEU A 1 91 ? -2.551 -14.413 -7.947 1.00 95.12 91 LEU A N 1
ATOM 677 C CA . LEU A 1 91 ? -1.295 -13.668 -7.795 1.00 95.12 91 LEU A CA 1
ATOM 678 C C . LEU A 1 91 ? -0.754 -13.724 -6.364 1.00 95.12 91 LEU A C 1
ATOM 680 O O . LEU A 1 91 ? 0.456 -13.695 -6.171 1.00 95.12 91 LEU A O 1
ATOM 684 N N . GLN A 1 92 ? -1.638 -13.806 -5.369 1.00 95.31 92 GLN A N 1
ATOM 685 C CA . GLN A 1 92 ? -1.281 -14.004 -3.969 1.00 95.31 92 GLN A CA 1
ATOM 686 C C . GLN A 1 92 ? -2.309 -14.925 -3.307 1.00 95.31 92 GLN A C 1
ATOM 688 O O . GLN A 1 92 ? -3.454 -14.519 -3.055 1.00 95.31 92 GLN A O 1
ATOM 693 N N . ALA A 1 93 ? -1.882 -16.150 -3.000 1.00 92.44 93 ALA A N 1
ATOM 694 C CA . ALA A 1 93 ? -2.683 -1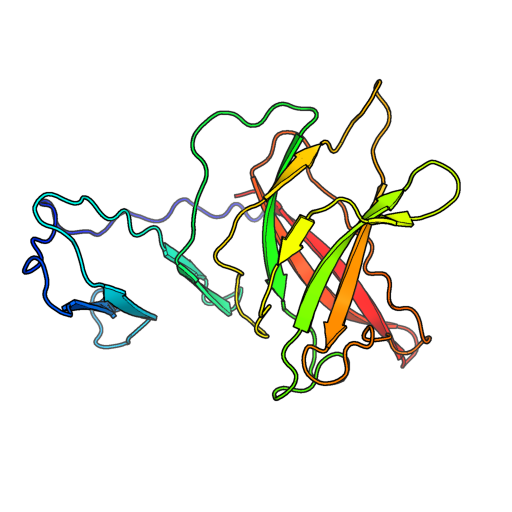7.107 -2.246 1.00 92.44 93 ALA A CA 1
ATOM 695 C C . ALA A 1 93 ? -3.074 -16.540 -0.867 1.00 92.44 93 ALA A C 1
ATOM 697 O O . ALA A 1 93 ? -2.381 -15.687 -0.313 1.00 92.44 93 ALA A O 1
ATOM 698 N N . ASP A 1 94 ? -4.215 -16.977 -0.329 1.00 89.88 94 ASP A N 1
ATOM 699 C CA . ASP A 1 94 ? -4.803 -16.387 0.886 1.00 89.88 94 ASP A CA 1
ATOM 700 C C . ASP A 1 94 ? -3.946 -16.583 2.147 1.00 89.88 94 ASP A C 1
ATOM 702 O O . ASP A 1 94 ? -4.048 -15.802 3.090 1.00 89.88 94 ASP A O 1
ATOM 706 N N . ASP A 1 95 ? -3.098 -17.607 2.160 1.00 88.94 95 ASP A N 1
ATOM 707 C CA . ASP A 1 95 ? -2.166 -17.941 3.236 1.00 88.94 95 ASP A CA 1
ATOM 708 C C . ASP A 1 95 ? -0.777 -17.296 3.072 1.00 88.94 95 ASP A C 1
ATOM 710 O O . ASP A 1 95 ? 0.046 -17.354 3.989 1.00 88.94 95 ASP A O 1
ATOM 714 N N . VAL A 1 96 ? -0.516 -16.635 1.940 1.00 91.00 96 VAL A N 1
ATOM 715 C CA . VAL A 1 96 ? 0.755 -15.957 1.673 1.00 91.00 96 VAL A CA 1
ATOM 716 C C . VAL A 1 96 ? 0.707 -14.530 2.209 1.00 91.00 96 VAL A C 1
ATOM 718 O O . VAL A 1 96 ? -0.080 -13.692 1.763 1.00 91.00 96 VAL A O 1
ATOM 721 N N . ASN A 1 97 ? 1.615 -14.230 3.137 1.00 92.31 97 ASN A N 1
ATOM 722 C CA . ASN A 1 97 ? 1.868 -12.875 3.616 1.00 92.31 97 ASN A CA 1
ATOM 723 C C . ASN A 1 97 ? 3.033 -12.265 2.840 1.00 92.31 97 ASN A C 1
ATOM 725 O O . ASN A 1 97 ? 4.066 -12.912 2.663 1.00 92.31 97 ASN A O 1
ATOM 729 N N . VAL A 1 98 ? 2.889 -11.006 2.429 1.00 97.25 98 VAL A N 1
ATOM 730 C CA . VAL A 1 98 ? 3.897 -10.315 1.616 1.00 97.25 98 VAL A CA 1
ATOM 731 C C . VAL A 1 98 ? 4.380 -9.038 2.284 1.00 97.25 98 VAL A C 1
ATOM 733 O O . VAL A 1 98 ? 3.621 -8.367 2.976 1.00 97.25 98 VAL A O 1
ATOM 736 N N . ASP A 1 99 ? 5.635 -8.682 2.051 1.00 97.94 99 ASP A N 1
ATOM 737 C CA . ASP A 1 99 ? 6.152 -7.337 2.275 1.00 97.94 99 ASP A CA 1
ATOM 738 C C . ASP A 1 99 ? 6.172 -6.597 0.930 1.00 97.94 99 ASP A C 1
ATOM 740 O O . ASP A 1 99 ? 6.518 -7.174 -0.099 1.00 97.94 99 ASP A O 1
ATOM 744 N N . ALA A 1 100 ? 5.816 -5.317 0.908 1.00 98.00 100 ALA A N 1
ATOM 745 C CA . ALA A 1 100 ? 5.975 -4.479 -0.279 1.00 98.00 100 ALA A CA 1
ATOM 746 C C . ALA A 1 100 ? 7.211 -3.598 -0.127 1.00 98.00 100 ALA A C 1
ATOM 748 O O . ALA A 1 100 ? 7.355 -2.908 0.881 1.00 98.00 100 ALA A O 1
ATOM 749 N N . ILE A 1 101 ? 8.081 -3.596 -1.135 1.00 98.19 101 ILE A N 1
ATOM 750 C CA . ILE A 1 101 ? 9.310 -2.795 -1.161 1.00 98.19 101 ILE A CA 1
ATOM 751 C C . ILE A 1 101 ? 9.231 -1.832 -2.343 1.00 98.19 101 ILE A C 1
ATOM 753 O O . ILE A 1 101 ? 8.939 -2.248 -3.466 1.00 98.19 101 ILE A O 1
ATOM 757 N N . LEU A 1 102 ? 9.460 -0.546 -2.079 1.00 98.12 102 LEU A N 1
ATOM 758 C CA . LEU A 1 102 ? 9.440 0.515 -3.078 1.00 98.12 102 LEU A CA 1
ATOM 759 C C . LEU A 1 102 ? 10.810 0.649 -3.743 1.00 98.12 102 LEU A C 1
ATOM 761 O O . LEU A 1 102 ? 11.822 0.788 -3.060 1.00 98.12 102 LEU A O 1
ATOM 765 N N . PHE A 1 103 ? 10.827 0.717 -5.070 1.00 98.31 103 PHE A N 1
ATOM 766 C CA . PHE A 1 103 ? 12.030 1.004 -5.841 1.00 98.31 103 PHE A CA 1
ATOM 767 C C . PHE A 1 103 ? 11.843 2.264 -6.684 1.00 98.31 103 PHE A C 1
ATOM 769 O O . PHE A 1 103 ? 10.782 2.483 -7.274 1.00 98.31 103 PHE A O 1
ATOM 776 N N . ARG A 1 104 ? 12.893 3.081 -6.758 1.00 97.06 104 ARG A N 1
ATOM 777 C CA . ARG A 1 104 ? 12.979 4.325 -7.525 1.00 97.06 104 ARG A CA 1
ATOM 778 C C . ARG A 1 104 ? 13.815 4.098 -8.781 1.00 97.06 104 ARG A C 1
ATOM 780 O O . ARG A 1 104 ? 14.901 3.534 -8.699 1.00 97.06 104 ARG A O 1
ATOM 787 N N . PHE A 1 105 ? 13.352 4.578 -9.929 1.00 96.31 105 PHE A N 1
ATOM 788 C CA . PHE A 1 105 ? 14.167 4.592 -11.142 1.00 96.31 105 PHE A CA 1
ATOM 789 C C . PHE A 1 105 ? 15.267 5.655 -11.040 1.00 96.31 105 PHE A C 1
ATOM 791 O O . PHE A 1 105 ? 14.973 6.818 -10.760 1.00 96.31 105 PHE A O 1
ATOM 798 N N . ASN A 1 106 ? 16.519 5.275 -11.298 1.00 94.06 106 ASN A N 1
ATOM 799 C CA . ASN A 1 106 ? 17.676 6.179 -11.250 1.00 94.06 106 ASN A CA 1
ATOM 800 C C . ASN A 1 106 ? 18.164 6.646 -12.637 1.00 94.06 106 ASN A C 1
ATOM 802 O O . ASN A 1 106 ? 19.227 7.250 -12.742 1.00 94.06 106 ASN A O 1
ATOM 806 N N . GLY A 1 107 ? 17.423 6.326 -13.703 1.00 90.56 107 GLY A N 1
ATOM 807 C CA . GLY A 1 107 ? 17.815 6.591 -15.091 1.00 90.56 107 GLY A CA 1
ATOM 808 C C . GLY A 1 107 ? 18.270 5.345 -15.853 1.00 90.56 107 GLY A C 1
ATOM 809 O O . GLY A 1 107 ? 18.139 5.314 -17.074 1.00 90.56 107 GLY A O 1
ATOM 810 N N . THR A 1 108 ? 18.736 4.306 -15.151 1.00 94.12 108 THR A N 1
ATOM 811 C CA . THR A 1 108 ? 19.170 3.034 -15.759 1.00 94.12 108 THR A CA 1
ATOM 812 C C . THR A 1 108 ? 18.396 1.841 -15.210 1.00 94.12 108 THR A C 1
ATOM 814 O O . THR A 1 108 ? 17.959 0.993 -15.982 1.00 94.12 108 THR A O 1
ATOM 817 N N . ASP A 1 109 ? 18.194 1.789 -13.893 1.00 96.06 109 ASP A N 1
ATOM 818 C CA . ASP A 1 109 ? 17.538 0.676 -13.206 1.00 96.06 109 ASP A CA 1
ATOM 819 C C . ASP A 1 109 ? 16.684 1.175 -12.028 1.00 96.06 109 ASP A C 1
ATOM 821 O O . ASP A 1 109 ? 16.708 2.354 -11.655 1.00 96.06 109 ASP A O 1
ATOM 825 N N . TYR A 1 110 ? 15.907 0.267 -11.451 1.00 97.19 110 TYR A N 1
ATOM 826 C CA . TYR A 1 110 ? 15.141 0.464 -10.234 1.00 97.19 110 TYR A CA 1
ATOM 827 C C . TYR A 1 110 ? 15.963 0.058 -9.010 1.00 97.19 110 TYR A C 1
ATOM 829 O O . TYR A 1 110 ? 16.291 -1.111 -8.816 1.00 97.19 110 TYR A O 1
ATOM 837 N N . VAL A 1 111 ? 16.251 1.032 -8.148 1.00 97.38 111 VAL A N 1
ATOM 838 C CA . VAL A 1 111 ? 17.003 0.848 -6.898 1.00 97.38 111 VAL A CA 1
ATOM 839 C C . VAL A 1 111 ? 16.086 0.981 -5.688 1.00 97.38 111 VAL A C 1
ATOM 841 O O . VAL A 1 111 ? 15.101 1.716 -5.741 1.00 97.38 111 VAL A O 1
ATOM 844 N N . ASP A 1 112 ? 16.390 0.268 -4.604 1.00 97.38 112 ASP A N 1
ATOM 845 C CA . ASP A 1 112 ? 15.602 0.320 -3.367 1.00 97.38 112 ASP A CA 1
ATOM 846 C C . ASP A 1 112 ? 15.526 1.765 -2.841 1.00 97.38 112 ASP A C 1
ATOM 848 O O . ASP A 1 112 ? 16.542 2.446 -2.693 1.00 97.38 112 ASP A O 1
ATOM 852 N N . ALA A 1 113 ? 14.307 2.246 -2.596 1.00 96.31 113 ALA A N 1
ATOM 853 C CA . ALA A 1 113 ? 14.048 3.596 -2.109 1.00 96.31 113 ALA A CA 1
ATOM 854 C C . ALA A 1 113 ? 14.114 3.711 -0.571 1.00 96.31 113 ALA A C 1
ATOM 856 O O . ALA A 1 113 ? 13.863 4.787 -0.030 1.00 96.31 113 ALA A O 1
ATOM 857 N N . GLY A 1 114 ? 14.391 2.616 0.143 1.00 95.56 114 GLY A N 1
ATOM 858 C CA . GLY A 1 114 ? 14.396 2.547 1.605 1.00 95.56 114 GLY A CA 1
ATOM 859 C C . GLY A 1 114 ? 12.998 2.596 2.227 1.00 95.56 114 GLY A C 1
ATOM 860 O O . GLY A 1 114 ? 12.860 2.855 3.423 1.00 95.56 114 GLY A O 1
ATOM 861 N N . VAL A 1 115 ? 11.946 2.381 1.429 1.00 96.12 115 VAL A N 1
ATOM 862 C CA . VAL A 1 115 ? 10.548 2.426 1.873 1.00 96.12 115 VAL A CA 1
ATOM 863 C C . VAL A 1 115 ? 9.911 1.057 1.690 1.00 96.12 115 VAL A C 1
ATOM 865 O O . VAL A 1 115 ? 9.889 0.510 0.588 1.00 96.12 115 VAL A O 1
ATOM 868 N N . SER A 1 116 ? 9.338 0.531 2.770 1.00 96.44 116 SER A N 1
ATOM 869 C CA . SER A 1 116 ? 8.625 -0.741 2.757 1.00 96.44 116 SER A CA 1
ATOM 870 C C . SER A 1 116 ? 7.371 -0.733 3.634 1.00 96.44 116 SER A C 1
ATOM 872 O O . SER A 1 116 ? 7.210 0.101 4.536 1.00 96.44 116 SER A O 1
ATOM 874 N N . TRP A 1 117 ? 6.484 -1.680 3.338 1.00 95.94 117 TRP A N 1
ATOM 875 C CA . TRP A 1 117 ? 5.304 -2.036 4.122 1.00 95.94 117 TRP A CA 1
ATOM 876 C C . TRP A 1 117 ? 5.431 -3.504 4.489 1.00 95.94 117 TRP A C 1
ATOM 878 O O . TRP A 1 117 ? 5.478 -4.358 3.602 1.00 95.94 117 TRP A O 1
ATOM 888 N N . THR A 1 118 ? 5.530 -3.786 5.782 1.00 95.62 118 THR A N 1
ATOM 889 C CA . THR A 1 118 ? 5.681 -5.152 6.269 1.00 95.62 118 THR A CA 1
ATOM 890 C C . THR A 1 118 ? 4.318 -5.774 6.527 1.00 95.62 118 THR A C 1
ATOM 892 O O . THR A 1 118 ? 3.390 -5.100 6.957 1.00 95.62 118 THR A O 1
ATOM 895 N N . ASN A 1 119 ? 4.190 -7.078 6.297 1.00 94.19 119 ASN A N 1
ATOM 896 C CA . ASN A 1 119 ? 2.943 -7.805 6.531 1.00 94.19 119 ASN A CA 1
ATOM 897 C C . ASN A 1 119 ? 1.723 -7.196 5.815 1.00 94.19 119 ASN A C 1
ATOM 899 O O . ASN A 1 119 ? 0.679 -6.948 6.420 1.00 94.19 119 ASN A O 1
ATOM 903 N N . LEU A 1 120 ? 1.858 -6.935 4.520 1.00 93.44 120 LEU A N 1
ATOM 904 C CA . LEU A 1 120 ? 0.796 -6.406 3.683 1.00 93.44 120 LEU A CA 1
ATOM 905 C C . LEU A 1 120 ? -0.283 -7.476 3.430 1.00 93.44 120 LEU A C 1
ATOM 907 O O . LEU A 1 120 ? -0.272 -8.212 2.440 1.00 93.44 120 LEU A O 1
ATOM 911 N N . GLU A 1 121 ? -1.238 -7.540 4.348 1.00 89.94 121 GLU A N 1
ATOM 912 C CA . GLU A 1 121 ? -2.351 -8.482 4.310 1.00 89.94 121 GLU A CA 1
ATOM 913 C C . GLU A 1 121 ? -3.285 -8.248 3.113 1.00 89.94 121 GLU A C 1
ATOM 915 O O . GLU A 1 121 ? -3.625 -7.116 2.757 1.00 89.94 121 GLU A O 1
ATOM 920 N N . LYS A 1 122 ? -3.749 -9.346 2.516 1.00 89.06 122 LYS A N 1
ATOM 921 C CA . LYS A 1 122 ? -4.694 -9.327 1.399 1.00 89.06 122 LYS A CA 1
ATOM 922 C C . LYS A 1 122 ? -6.029 -8.708 1.812 1.00 89.06 122 LYS A C 1
ATOM 924 O O . LYS A 1 122 ? -6.557 -8.981 2.888 1.00 89.06 122 LYS A O 1
ATOM 929 N N . ASN A 1 123 ? -6.589 -7.884 0.932 1.00 85.94 123 ASN A N 1
ATOM 930 C CA . ASN A 1 123 ? -7.816 -7.118 1.145 1.00 85.94 123 ASN A CA 1
ATOM 931 C C . ASN A 1 123 ? -7.791 -6.256 2.417 1.00 85.94 123 ASN A C 1
ATOM 933 O O . ASN A 1 123 ? -8.843 -5.954 2.983 1.00 85.94 123 ASN A O 1
ATOM 937 N N . LYS A 1 124 ? -6.606 -5.788 2.836 1.00 85.00 124 LYS A N 1
ATOM 938 C CA . L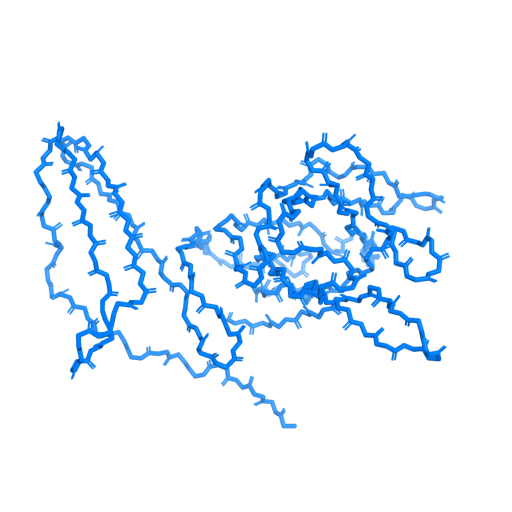YS A 1 124 ? -6.465 -4.812 3.922 1.00 85.00 124 LYS A CA 1
ATOM 939 C C . LYS A 1 124 ? -5.607 -3.617 3.526 1.00 85.00 124 LYS A C 1
ATOM 941 O O . LYS A 1 124 ? -4.577 -3.737 2.866 1.00 85.00 124 LYS A O 1
ATOM 946 N N . LEU A 1 125 ? -6.056 -2.441 3.962 1.00 88.56 125 LEU A N 1
ATOM 947 C CA . LEU A 1 125 ? -5.285 -1.205 3.892 1.00 88.56 125 LEU A CA 1
ATOM 948 C C . LEU A 1 125 ? -4.186 -1.252 4.956 1.00 88.56 125 LEU A C 1
ATOM 950 O O . LEU A 1 125 ? -4.491 -1.416 6.143 1.00 88.56 125 LEU A O 1
ATOM 954 N N . HIS A 1 126 ? -2.933 -1.084 4.544 1.00 92.00 126 HIS A N 1
ATOM 955 C CA . HIS A 1 126 ? -1.814 -1.046 5.473 1.00 92.00 126 HIS A CA 1
ATOM 956 C C . HIS A 1 126 ? -1.935 0.175 6.408 1.00 92.00 126 HIS A C 1
ATOM 958 O O . HIS A 1 126 ? -2.247 1.268 5.928 1.00 92.00 126 HIS A O 1
ATOM 964 N N . PRO A 1 127 ? -1.685 0.026 7.723 1.00 87.00 127 PRO A N 1
ATOM 965 C CA . PRO A 1 127 ? -1.882 1.104 8.699 1.00 87.00 127 PRO A CA 1
ATOM 966 C C . PRO A 1 127 ? -0.889 2.265 8.554 1.00 87.00 127 PRO A C 1
ATOM 968 O O . PRO A 1 127 ? -1.200 3.404 8.921 1.00 87.00 127 PRO A O 1
ATOM 971 N N . ASP A 1 128 ? 0.302 1.981 8.024 1.00 88.38 128 ASP A N 1
ATOM 972 C CA . ASP A 1 128 ? 1.356 2.978 7.837 1.00 88.38 128 ASP A CA 1
ATOM 973 C C . ASP A 1 128 ? 1.208 3.741 6.526 1.00 88.38 128 ASP A C 1
ATOM 975 O O . ASP A 1 128 ? 1.246 3.170 5.429 1.00 88.38 128 ASP A O 1
ATOM 979 N N . GLN A 1 129 ? 1.137 5.059 6.663 1.00 89.62 129 GLN A N 1
ATOM 980 C CA . GLN A 1 129 ? 1.234 5.992 5.556 1.00 89.62 129 GLN A CA 1
ATOM 981 C C . GLN A 1 129 ? 2.704 6.285 5.240 1.00 89.62 129 GLN A C 1
ATOM 983 O O . GLN A 1 129 ? 3.516 6.445 6.153 1.00 89.62 129 GLN A O 1
ATOM 988 N N . LYS A 1 130 ? 3.060 6.415 3.960 1.00 93.44 130 LYS A N 1
ATOM 989 C CA . LYS A 1 130 ? 4.400 6.859 3.548 1.00 93.44 130 LYS A CA 1
ATOM 990 C C . LYS A 1 130 ? 4.310 8.147 2.742 1.00 93.44 130 LYS A C 1
ATOM 992 O O . LYS A 1 130 ? 3.382 8.330 1.957 1.00 93.44 130 LYS A O 1
ATOM 997 N N . LYS A 1 131 ? 5.290 9.030 2.939 1.00 93.62 131 LYS A N 1
ATOM 998 C CA . LYS A 1 131 ? 5.516 10.225 2.122 1.00 93.62 131 LYS A CA 1
ATOM 999 C C . LYS A 1 131 ? 6.708 9.976 1.210 1.00 93.62 131 LYS A C 1
ATOM 1001 O O . LYS A 1 131 ? 7.740 9.509 1.683 1.00 93.62 131 LYS A O 1
ATOM 1006 N N . ILE A 1 132 ? 6.570 10.326 -0.060 1.00 94.75 132 ILE A N 1
ATOM 1007 C CA . ILE A 1 132 ? 7.639 10.243 -1.058 1.00 94.75 132 ILE A CA 1
ATOM 1008 C C . ILE A 1 132 ? 7.678 11.521 -1.895 1.00 94.75 132 ILE A C 1
ATOM 1010 O O . ILE A 1 132 ? 6.666 12.216 -2.012 1.00 94.75 132 ILE A O 1
ATOM 1014 N N . ALA A 1 133 ? 8.831 11.798 -2.500 1.00 94.81 133 ALA A N 1
ATOM 1015 C CA . ALA A 1 133 ? 8.907 12.710 -3.633 1.00 94.81 133 ALA A CA 1
ATOM 1016 C C . ALA A 1 133 ? 8.311 12.025 -4.872 1.00 94.81 133 ALA A C 1
ATOM 1018 O O . ALA A 1 133 ? 8.427 10.813 -5.033 1.00 94.81 133 ALA A O 1
ATOM 1019 N N . VAL A 1 134 ? 7.659 12.789 -5.738 1.00 95.06 134 VAL A N 1
ATOM 1020 C CA . VAL A 1 134 ? 7.109 12.321 -7.021 1.00 95.06 134 VAL A CA 1
ATOM 1021 C C . VAL A 1 134 ? 7.589 13.167 -8.197 1.00 95.06 134 VAL A C 1
ATOM 1023 O O . VAL A 1 134 ? 7.468 12.735 -9.342 1.00 95.06 134 VAL A O 1
ATOM 1026 N N . VAL A 1 135 ? 8.181 14.329 -7.921 1.00 93.62 135 VAL A N 1
ATOM 1027 C CA . VAL A 1 135 ? 8.880 15.180 -8.886 1.00 93.62 135 VAL A CA 1
ATOM 1028 C C . VAL A 1 135 ? 10.233 15.570 -8.288 1.00 93.62 135 VAL A C 1
ATOM 1030 O O . VAL A 1 135 ? 10.307 15.902 -7.109 1.00 93.62 135 VAL A O 1
ATOM 1033 N N . GLU A 1 136 ? 11.289 15.528 -9.094 1.00 91.75 136 GLU A N 1
ATOM 1034 C CA . GLU A 1 136 ? 12.624 16.039 -8.760 1.00 91.75 136 GLU A CA 1
ATOM 1035 C C . GLU A 1 136 ? 13.129 16.823 -9.973 1.00 91.75 136 GLU A C 1
ATOM 1037 O O . GLU A 1 136 ? 13.028 16.326 -11.093 1.00 91.75 136 GLU A O 1
ATOM 1042 N N . ASP A 1 137 ? 13.582 18.063 -9.769 1.00 89.69 137 ASP A N 1
ATOM 1043 C CA . ASP A 1 137 ? 14.035 18.961 -10.844 1.00 89.69 137 ASP A CA 1
ATOM 1044 C C . ASP A 1 137 ? 13.055 19.019 -12.034 1.00 89.69 137 ASP A C 1
ATOM 1046 O O . ASP A 1 137 ? 13.411 18.785 -13.188 1.00 89.69 137 ASP A O 1
ATOM 1050 N N . GLU A 1 138 ? 11.772 19.252 -11.728 1.00 87.31 138 GLU A N 1
ATOM 1051 C CA . GLU A 1 138 ? 10.653 19.304 -12.691 1.00 87.31 138 GLU A CA 1
ATOM 1052 C C . GLU A 1 138 ? 10.383 17.991 -13.457 1.00 87.31 138 GLU A C 1
ATOM 1054 O O . GLU A 1 138 ? 9.473 17.918 -14.285 1.00 87.31 138 GLU A O 1
ATOM 1059 N N . THR A 1 139 ? 11.105 16.914 -13.141 1.00 90.75 139 THR A N 1
ATOM 1060 C CA . THR A 1 139 ? 10.980 15.610 -13.794 1.00 90.75 139 THR A CA 1
ATOM 1061 C C . THR A 1 139 ? 10.187 14.630 -12.924 1.00 90.75 139 THR A C 1
ATOM 1063 O O . THR A 1 139 ? 10.526 14.421 -11.756 1.00 90.75 139 THR A O 1
ATOM 1066 N N . PRO A 1 140 ? 9.143 13.967 -13.462 1.00 92.44 140 PRO A N 1
ATOM 1067 C CA . PRO A 1 140 ? 8.414 12.938 -12.728 1.00 92.44 140 PRO A CA 1
ATOM 1068 C C . PRO A 1 140 ? 9.305 11.745 -12.372 1.00 92.44 140 PRO A C 1
ATOM 1070 O O . PRO A 1 140 ? 9.923 11.123 -13.243 1.00 92.44 140 PRO A O 1
ATOM 1073 N N . ILE A 1 141 ? 9.315 11.376 -11.095 1.00 94.88 141 ILE A N 1
ATOM 1074 C CA . ILE A 1 141 ? 10.043 10.205 -10.613 1.00 94.88 141 ILE A CA 1
ATOM 1075 C C . ILE A 1 141 ? 9.208 8.952 -10.882 1.00 94.88 141 ILE A C 1
ATOM 1077 O O . ILE A 1 141 ? 8.020 8.887 -10.562 1.00 94.88 141 ILE A O 1
ATOM 1081 N N . ARG A 1 142 ? 9.838 7.922 -11.453 1.00 96.19 142 ARG A N 1
ATOM 1082 C CA . ARG A 1 142 ? 9.190 6.627 -11.694 1.00 96.19 142 ARG A CA 1
ATOM 1083 C C . ARG A 1 142 ? 9.465 5.679 -10.540 1.00 96.19 142 ARG A C 1
ATOM 1085 O O . ARG A 1 142 ? 10.619 5.478 -10.163 1.00 96.19 142 ARG A O 1
ATOM 1092 N N . TYR A 1 143 ? 8.408 5.042 -10.058 1.00 97.12 143 TYR A N 1
ATOM 1093 C CA . TYR A 1 143 ? 8.477 4.058 -8.989 1.00 97.12 143 TYR A CA 1
ATOM 1094 C C . TYR A 1 143 ? 7.799 2.752 -9.385 1.00 97.12 143 TYR A C 1
ATOM 1096 O O . TYR A 1 143 ? 6.833 2.732 -10.155 1.00 97.12 143 TYR A O 1
ATOM 1104 N N . ILE A 1 144 ? 8.294 1.671 -8.797 1.00 98.00 144 ILE A N 1
ATOM 1105 C CA . ILE A 1 144 ? 7.638 0.366 -8.775 1.00 98.00 144 ILE A CA 1
ATOM 1106 C C . ILE A 1 144 ? 7.573 -0.134 -7.332 1.00 98.00 144 ILE A C 1
ATOM 1108 O O . ILE A 1 144 ? 8.392 0.253 -6.498 1.00 98.00 144 ILE A O 1
ATOM 1112 N N . ILE A 1 145 ? 6.639 -1.034 -7.049 1.00 98.12 145 ILE A N 1
ATOM 1113 C CA . ILE A 1 145 ? 6.718 -1.918 -5.884 1.00 98.12 145 ILE A CA 1
ATOM 1114 C C . ILE A 1 145 ? 7.038 -3.329 -6.359 1.00 98.12 145 ILE A C 1
ATOM 1116 O O . ILE A 1 145 ? 6.532 -3.765 -7.391 1.00 98.12 145 ILE A O 1
ATOM 1120 N N . ARG A 1 146 ? 7.834 -4.050 -5.571 1.00 98.31 146 ARG A N 1
ATOM 1121 C CA . ARG A 1 146 ? 7.942 -5.509 -5.651 1.00 98.31 146 ARG A CA 1
ATOM 1122 C C . ARG A 1 146 ? 7.399 -6.123 -4.370 1.00 98.31 146 ARG A C 1
ATOM 1124 O O . ARG A 1 146 ? 7.619 -5.592 -3.279 1.00 98.31 146 ARG A O 1
ATOM 1131 N N . LEU A 1 147 ? 6.676 -7.225 -4.517 1.00 98.12 147 LEU A N 1
ATOM 1132 C CA . LEU A 1 147 ? 6.004 -7.920 -3.422 1.00 98.12 147 LEU 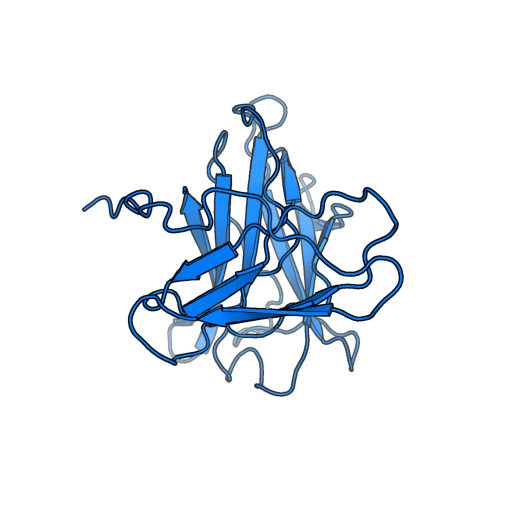A CA 1
ATOM 1133 C C . LEU A 1 147 ? 6.825 -9.141 -3.047 1.00 98.12 147 LEU A C 1
ATOM 1135 O O . LEU A 1 147 ? 7.015 -10.020 -3.878 1.00 98.12 147 LEU A O 1
ATOM 1139 N N . LYS A 1 148 ? 7.341 -9.177 -1.828 1.00 98.25 148 LYS A N 1
ATOM 1140 C CA . LYS A 1 148 ? 8.214 -10.232 -1.331 1.00 98.25 148 LYS A CA 1
ATOM 1141 C C . LYS A 1 148 ? 7.418 -11.161 -0.432 1.00 98.25 148 LYS A C 1
ATOM 1143 O O . LYS A 1 148 ? 6.897 -10.714 0.585 1.00 98.25 148 LYS A O 1
ATOM 1148 N N . ASP A 1 149 ? 7.327 -12.434 -0.783 1.00 97.38 149 ASP A N 1
ATOM 1149 C CA . ASP A 1 149 ? 6.776 -13.448 0.111 1.00 97.38 149 ASP A CA 1
ATOM 1150 C C . ASP A 1 149 ? 7.664 -13.547 1.357 1.00 97.38 149 ASP A C 1
ATOM 1152 O O . ASP A 1 149 ? 8.882 -13.718 1.275 1.00 97.38 149 ASP A O 1
ATOM 1156 N N . ARG A 1 150 ? 7.053 -13.396 2.533 1.00 95.88 150 ARG A N 1
ATOM 1157 C CA . ARG A 1 150 ? 7.771 -13.362 3.813 1.00 95.88 150 ARG A CA 1
ATOM 1158 C C . ARG A 1 150 ? 8.321 -14.724 4.219 1.00 95.88 150 ARG A C 1
ATOM 1160 O O . ARG A 1 150 ? 9.269 -14.779 4.997 1.00 95.88 150 ARG A O 1
ATOM 1167 N N . SER A 1 151 ? 7.706 -15.801 3.739 1.00 95.19 151 SER A N 1
ATOM 1168 C CA . SER A 1 151 ? 8.081 -17.172 4.079 1.00 95.19 151 SER A CA 1
ATOM 1169 C C . SER A 1 151 ? 9.264 -17.662 3.247 1.00 95.19 151 SER A C 1
ATOM 1171 O O . SER A 1 151 ? 10.190 -18.260 3.789 1.00 95.19 151 SER A O 1
ATOM 1173 N N . THR A 1 152 ? 9.257 -17.366 1.947 1.00 95.81 152 THR A N 1
ATOM 1174 C CA . THR A 1 152 ? 10.294 -17.807 1.005 1.00 95.81 152 THR A CA 1
ATOM 1175 C C . THR A 1 152 ? 11.392 -16.767 0.812 1.00 95.81 152 THR A C 1
ATOM 1177 O O . THR A 1 152 ? 12.525 -17.115 0.496 1.00 95.81 152 THR A O 1
ATOM 1180 N N . GLY A 1 153 ? 11.081 -15.487 1.023 1.00 95.81 153 GLY A N 1
ATOM 1181 C CA . GLY A 1 153 ? 11.977 -14.378 0.725 1.00 95.81 153 GLY A CA 1
ATOM 1182 C C . GLY A 1 153 ? 12.062 -14.036 -0.766 1.00 95.81 153 GLY A C 1
ATOM 1183 O O . GLY A 1 153 ? 12.839 -13.153 -1.126 1.00 95.81 153 GLY A O 1
ATOM 1184 N N . GLU A 1 154 ? 11.271 -14.684 -1.617 1.00 96.88 154 GLU A N 1
ATOM 1185 C CA . GLU A 1 154 ? 11.256 -14.455 -3.061 1.00 96.88 154 GLU A CA 1
ATOM 1186 C C . GLU A 1 154 ? 10.234 -13.384 -3.453 1.00 96.88 154 GLU A C 1
ATOM 1188 O O . GLU A 1 154 ? 9.244 -13.147 -2.754 1.00 96.88 154 GLU A O 1
ATOM 1193 N N . PHE A 1 155 ? 10.460 -12.721 -4.588 1.00 97.75 155 PHE A N 1
ATOM 1194 C CA . PHE A 1 155 ? 9.475 -11.793 -5.139 1.00 97.75 155 PHE A CA 1
ATOM 1195 C C . PHE A 1 155 ? 8.376 -12.543 -5.889 1.00 97.75 155 PHE A C 1
ATOM 1197 O O . PHE A 1 155 ? 8.661 -13.422 -6.700 1.00 97.75 155 PHE A O 1
ATOM 1204 N N . LEU A 1 156 ? 7.122 -12.155 -5.661 1.00 97.19 156 LEU A N 1
ATOM 1205 C CA . LEU A 1 156 ? 5.977 -12.698 -6.376 1.00 97.19 156 LEU A CA 1
ATOM 1206 C C . LEU A 1 156 ? 6.016 -12.262 -7.848 1.00 97.19 156 LEU A C 1
ATOM 1208 O O . LEU A 1 156 ? 6.012 -11.056 -8.119 1.00 97.19 156 LEU A O 1
ATOM 1212 N N . PRO A 1 157 ? 6.018 -13.206 -8.802 1.00 97.00 157 PRO A N 1
ATOM 1213 C CA . PRO A 1 157 ? 5.864 -12.892 -10.211 1.00 97.00 157 PRO A CA 1
ATOM 1214 C C . PRO A 1 157 ? 4.385 -12.808 -10.611 1.00 97.00 157 PRO A C 1
ATOM 1216 O O . PRO A 1 157 ? 3.523 -13.481 -10.047 1.00 97.00 157 PRO A O 1
ATOM 1219 N N . ASP A 1 158 ? 4.093 -12.038 -11.654 1.00 95.69 158 ASP A N 1
ATOM 1220 C CA . ASP A 1 158 ? 2.823 -12.113 -12.365 1.00 95.69 158 ASP A CA 1
ATOM 1221 C C . ASP A 1 158 ? 2.790 -13.290 -13.363 1.00 95.69 158 ASP A C 1
ATOM 1223 O O . ASP A 1 158 ? 3.737 -14.067 -13.501 1.00 95.69 158 ASP A O 1
ATOM 1227 N N . GLY A 1 159 ? 1.705 -13.419 -14.132 1.00 93.25 159 GLY A N 1
ATOM 1228 C CA . GLY A 1 159 ? 1.546 -14.469 -15.145 1.00 93.25 159 GLY A CA 1
ATOM 1229 C C . GLY A 1 159 ? 2.522 -14.391 -16.335 1.00 93.25 159 GLY A C 1
ATOM 1230 O O . GLY A 1 159 ? 2.468 -15.241 -17.234 1.00 93.25 159 GLY A O 1
ATOM 1231 N N . LEU A 1 160 ? 3.386 -13.375 -16.393 1.00 93.12 160 LEU A N 1
ATOM 1232 C CA . LEU A 1 160 ? 4.501 -13.252 -17.334 1.00 93.12 160 LEU A CA 1
ATOM 1233 C C . LEU A 1 160 ? 5.873 -13.458 -16.686 1.00 93.12 160 LEU A C 1
ATOM 1235 O O . LEU A 1 160 ? 6.867 -13.420 -17.408 1.00 93.12 160 LEU A O 1
ATOM 1239 N N . GLY A 1 161 ? 5.942 -13.688 -15.375 1.00 94.38 161 GLY A N 1
ATOM 1240 C CA . GLY A 1 161 ? 7.210 -13.755 -14.655 1.00 94.38 161 GLY A CA 1
ATOM 1241 C C . GLY A 1 161 ? 7.745 -12.388 -14.222 1.00 94.38 161 GLY A C 1
ATOM 1242 O O . GLY A 1 161 ? 8.901 -12.305 -13.821 1.00 94.38 161 GLY A O 1
ATOM 1243 N N . LEU A 1 162 ? 6.954 -11.312 -14.321 1.00 95.25 162 LEU A N 1
ATOM 1244 C CA . LEU A 1 162 ? 7.374 -9.968 -13.920 1.00 95.25 162 LEU A CA 1
ATOM 1245 C C . LEU A 1 162 ? 6.983 -9.703 -12.465 1.00 95.25 162 LEU A C 1
ATOM 1247 O O . LEU A 1 162 ? 5.833 -9.902 -12.091 1.00 95.25 162 LEU A O 1
ATOM 1251 N N . ALA A 1 163 ? 7.918 -9.205 -11.659 1.00 97.00 163 ALA A N 1
ATOM 1252 C CA . ALA A 1 163 ? 7.671 -8.865 -10.252 1.00 97.00 163 ALA A CA 1
ATOM 1253 C C . ALA A 1 163 ? 7.306 -7.386 -10.029 1.00 97.00 163 ALA A C 1
ATOM 1255 O O . ALA A 1 163 ? 6.959 -6.982 -8.918 1.00 97.00 163 ALA A O 1
ATOM 1256 N N . ASP A 1 164 ? 7.420 -6.565 -11.073 1.00 97.38 164 ASP A N 1
ATOM 1257 C CA . ASP A 1 164 ? 7.307 -5.117 -10.961 1.00 97.38 164 ASP A CA 1
ATOM 1258 C C . ASP A 1 164 ? 5.843 -4.676 -11.033 1.00 97.38 164 ASP A C 1
ATOM 1260 O O . ASP A 1 164 ? 5.157 -4.852 -12.043 1.00 97.38 164 ASP A O 1
ATOM 1264 N N . VAL A 1 165 ? 5.376 -4.018 -9.975 1.00 97.25 165 VAL A N 1
ATOM 1265 C CA . VAL A 1 165 ? 4.104 -3.299 -9.959 1.00 97.25 165 VAL A CA 1
ATOM 1266 C C . VAL A 1 165 ? 4.382 -1.828 -10.235 1.00 97.25 165 VAL A C 1
ATOM 1268 O O . VAL A 1 165 ? 4.849 -1.107 -9.355 1.00 97.25 165 VAL A O 1
ATOM 1271 N N . SER A 1 166 ? 4.094 -1.355 -11.448 1.00 94.62 166 SER A N 1
ATOM 1272 C CA . SER A 1 166 ? 4.225 0.071 -11.771 1.00 94.62 166 SER A CA 1
ATOM 1273 C C . SER A 1 166 ? 3.250 0.912 -10.959 1.00 94.62 166 SER A C 1
ATOM 1275 O O . SER A 1 166 ? 2.066 0.578 -10.870 1.00 94.62 166 SER A O 1
ATOM 1277 N N . LEU A 1 167 ? 3.748 2.017 -10.405 1.00 93.75 167 LEU A N 1
ATOM 1278 C CA . LEU A 1 167 ? 2.963 2.942 -9.598 1.00 93.75 167 LEU A CA 1
ATOM 1279 C C . LEU A 1 167 ? 2.778 4.268 -10.318 1.00 93.75 167 LEU A C 1
ATOM 1281 O O . LEU A 1 167 ? 3.650 4.739 -11.047 1.00 93.75 167 LEU A O 1
ATOM 1285 N N . SER A 1 168 ? 1.623 4.879 -10.102 1.00 86.62 168 SER A N 1
ATOM 1286 C CA . SER A 1 168 ? 1.339 6.245 -10.522 1.00 86.62 168 SER A CA 1
ATOM 1287 C C . SER A 1 168 ? 0.793 6.993 -9.324 1.00 86.62 168 SER A C 1
ATOM 1289 O O . SER A 1 168 ? -0.123 6.518 -8.660 1.00 86.62 168 SER A O 1
ATOM 1291 N N . TYR A 1 169 ? 1.387 8.141 -9.033 1.00 92.12 169 TYR A N 1
ATOM 1292 C CA . TYR A 1 169 ? 1.037 8.950 -7.877 1.00 92.12 169 TYR A CA 1
ATOM 1293 C C . TYR A 1 169 ? 0.420 10.264 -8.329 1.00 92.12 169 TYR A C 1
ATOM 1295 O O . TYR A 1 169 ? 0.823 10.824 -9.345 1.00 92.12 169 TYR A O 1
ATOM 1303 N N . LEU A 1 170 ? -0.526 10.767 -7.541 1.00 91.38 170 LEU A N 1
ATOM 1304 C CA . LEU A 1 170 ? -1.112 12.092 -7.686 1.00 91.38 170 LEU A CA 1
ATOM 1305 C C . LEU A 1 170 ? -0.274 13.099 -6.868 1.00 91.38 170 LEU A C 1
ATOM 1307 O O . LEU A 1 170 ? -0.286 13.024 -5.635 1.00 91.38 170 LEU A O 1
ATOM 1311 N N . PRO A 1 171 ? 0.484 14.012 -7.508 1.00 92.25 171 PRO A N 1
ATOM 1312 C CA . PRO A 1 171 ? 1.321 14.976 -6.795 1.00 92.25 171 PRO A CA 1
ATOM 1313 C C . PRO A 1 171 ? 0.493 15.965 -5.966 1.00 92.25 171 PRO A C 1
ATOM 1315 O O . PRO A 1 171 ? -0.600 16.367 -6.367 1.00 92.25 171 PRO A O 1
ATOM 1318 N N . GLY A 1 172 ? 0.995 16.348 -4.790 1.00 90.75 172 GLY A N 1
ATOM 1319 C CA . GLY A 1 172 ? 0.312 17.244 -3.852 1.00 90.75 172 GLY A CA 1
ATOM 1320 C C . GLY A 1 172 ? -0.898 16.635 -3.140 1.00 90.75 172 GLY A C 1
ATOM 1321 O O . GLY A 1 172 ? -1.611 17.351 -2.439 1.00 90.75 172 GLY A O 1
ATOM 1322 N N . GLN A 1 173 ? -1.153 15.333 -3.302 1.00 89.44 173 GLN A N 1
ATOM 1323 C CA . GLN A 1 173 ? -2.347 14.675 -2.769 1.00 89.44 173 GLN A CA 1
ATOM 1324 C C . GLN A 1 173 ? -2.023 13.642 -1.687 1.00 89.44 173 GLN A C 1
ATOM 1326 O O . GLN A 1 173 ? -0.945 13.033 -1.644 1.00 89.44 173 GLN A O 1
ATOM 1331 N N . ARG A 1 174 ? -3.017 13.422 -0.821 1.00 89.12 174 ARG A N 1
ATOM 1332 C CA . ARG A 1 174 ? -3.141 12.188 -0.043 1.00 89.12 174 ARG A CA 1
ATOM 1333 C C . ARG A 1 174 ? -3.919 11.184 -0.867 1.00 89.12 174 ARG A C 1
ATOM 1335 O O . ARG A 1 174 ? -4.919 11.546 -1.473 1.00 89.12 174 ARG A O 1
ATOM 1342 N N . GLN A 1 175 ? -3.464 9.940 -0.890 1.00 90.50 175 GLN A N 1
ATOM 1343 C CA . GLN A 1 175 ? -4.082 8.922 -1.731 1.00 90.50 175 GLN A CA 1
ATOM 1344 C C . GLN A 1 175 ? -3.989 7.519 -1.141 1.00 90.50 175 GLN A C 1
ATOM 1346 O O . GLN A 1 175 ? -3.179 7.229 -0.262 1.00 90.50 175 GLN A O 1
ATOM 1351 N N . ILE A 1 176 ? -4.824 6.627 -1.644 1.00 91.19 176 ILE A N 1
ATOM 1352 C CA . ILE A 1 176 ? -4.680 5.189 -1.451 1.00 91.19 176 ILE A CA 1
ATOM 1353 C C . ILE A 1 176 ? -4.142 4.633 -2.758 1.00 91.19 176 ILE A C 1
ATOM 1355 O O . ILE A 1 176 ? -4.747 4.841 -3.808 1.00 91.19 176 ILE A O 1
ATOM 1359 N N . VAL A 1 177 ? -3.015 3.930 -2.689 1.00 94.88 177 VAL A N 1
ATOM 1360 C CA . VAL A 1 177 ? -2.477 3.173 -3.817 1.00 94.88 177 VAL A CA 1
ATOM 1361 C C . VAL A 1 177 ? -2.881 1.723 -3.634 1.00 94.88 177 VAL A C 1
ATOM 1363 O O . VAL A 1 177 ? -2.444 1.058 -2.697 1.00 94.88 177 VAL A O 1
ATOM 1366 N N . SER A 1 178 ? -3.735 1.241 -4.525 1.00 94.75 178 SER A N 1
ATOM 1367 C CA . SER A 1 178 ? -4.218 -0.133 -4.520 1.00 94.75 178 SER A CA 1
ATOM 1368 C C . SER A 1 178 ? -3.380 -0.979 -5.465 1.00 94.75 178 SER A C 1
ATOM 1370 O O . SER A 1 178 ? -3.254 -0.640 -6.638 1.00 94.75 178 SER A O 1
ATOM 1372 N N . VAL A 1 179 ? -2.825 -2.079 -4.967 1.00 96.12 179 VAL A N 1
ATOM 1373 C CA . VAL A 1 179 ? -2.103 -3.088 -5.747 1.00 96.12 179 VAL A CA 1
ATOM 1374 C C . VAL A 1 179 ? -3.089 -4.181 -6.131 1.00 96.12 179 VAL A C 1
ATOM 1376 O O . VAL A 1 179 ? -3.707 -4.791 -5.260 1.00 96.12 179 VAL A O 1
ATOM 1379 N N . LYS A 1 180 ? -3.269 -4.401 -7.433 1.00 95.31 180 LYS A N 1
ATOM 1380 C CA . LYS A 1 180 ? -4.346 -5.223 -7.993 1.00 95.31 180 LYS A CA 1
ATOM 1381 C C . LYS A 1 180 ? -3.826 -6.172 -9.073 1.00 95.31 180 LYS A C 1
ATOM 1383 O O . LYS A 1 180 ? -2.735 -6.002 -9.618 1.00 95.31 180 LYS A O 1
ATOM 1388 N N . GLY A 1 181 ? -4.643 -7.170 -9.405 1.00 94.88 181 GLY A N 1
ATOM 1389 C CA . GLY A 1 181 ? -4.425 -8.073 -10.536 1.00 94.88 181 GLY A CA 1
ATOM 1390 C C . GLY A 1 181 ? -5.479 -7.876 -11.617 1.00 94.88 181 GLY A C 1
ATOM 1391 O O . GLY A 1 181 ? -6.660 -7.731 -11.305 1.00 94.88 181 GLY A O 1
ATOM 1392 N N . ARG A 1 182 ? -5.075 -7.849 -12.891 1.00 95.25 182 ARG A N 1
ATOM 1393 C CA . ARG A 1 182 ? -5.995 -7.835 -14.043 1.00 95.25 182 ARG A CA 1
ATOM 1394 C C . ARG A 1 182 ? -5.685 -8.972 -15.000 1.00 95.25 182 ARG A C 1
ATOM 1396 O O . ARG A 1 182 ? -4.522 -9.221 -15.317 1.00 95.25 182 ARG A O 1
ATOM 1403 N N . LEU A 1 183 ? -6.721 -9.620 -15.518 1.00 95.31 183 LEU A N 1
ATOM 1404 C CA . LEU A 1 183 ? -6.560 -10.647 -16.538 1.00 95.31 183 LEU A CA 1
ATOM 1405 C C . LEU A 1 183 ? -6.347 -9.986 -17.906 1.00 95.31 183 LEU A C 1
ATOM 1407 O O . LEU A 1 183 ? -7.199 -9.252 -18.398 1.00 95.31 183 LEU A O 1
ATOM 1411 N N . THR A 1 184 ? -5.199 -10.229 -18.536 1.00 92.69 184 THR A N 1
ATOM 1412 C CA . THR A 1 184 ? -4.875 -9.730 -19.880 1.00 92.69 184 THR A CA 1
ATOM 1413 C C . THR A 1 184 ? -4.441 -10.893 -20.757 1.00 92.69 184 THR A C 1
ATOM 1415 O O . THR A 1 184 ? -3.416 -11.518 -20.492 1.00 92.69 184 THR A O 1
ATOM 1418 N N . ARG A 1 185 ? -5.204 -11.182 -21.821 1.00 91.94 185 ARG A N 1
ATOM 1419 C CA . ARG A 1 185 ? -4.940 -12.313 -22.737 1.00 91.94 185 ARG A CA 1
ATOM 1420 C C . ARG A 1 185 ? -4.749 -13.646 -21.987 1.00 91.94 185 ARG A C 1
ATOM 1422 O O . ARG A 1 185 ? -3.800 -14.377 -22.248 1.00 91.94 185 ARG A O 1
ATOM 1429 N N . GLY A 1 186 ? -5.620 -13.917 -21.013 1.00 92.56 186 GLY A N 1
ATOM 1430 C CA . GLY A 1 186 ? -5.593 -15.150 -20.214 1.00 92.56 186 GLY A CA 1
ATOM 1431 C C . GLY A 1 186 ? -4.485 -15.231 -19.159 1.00 92.56 186 GLY A C 1
ATOM 1432 O O . GLY A 1 186 ? -4.357 -16.263 -18.513 1.00 92.56 186 GLY A O 1
ATOM 1433 N N . LYS A 1 187 ? -3.692 -14.171 -18.959 1.00 95.38 187 LYS A N 1
ATOM 1434 C CA . LYS A 1 187 ? -2.640 -14.121 -17.937 1.00 95.38 187 LYS A CA 1
ATOM 1435 C C . LYS A 1 187 ? -2.915 -13.009 -16.936 1.00 95.38 187 LYS A C 1
ATOM 1437 O O . LYS A 1 187 ? -3.216 -11.882 -17.338 1.00 95.38 187 LYS A O 1
ATOM 1442 N N . TRP A 1 188 ? -2.809 -13.317 -15.649 1.00 96.50 188 TRP A N 1
ATOM 1443 C CA . TRP A 1 188 ? -2.902 -12.315 -14.593 1.00 96.50 188 TRP A CA 1
ATOM 1444 C C . TRP A 1 188 ? -1.678 -11.408 -14.621 1.00 96.50 188 TRP A C 1
ATOM 1446 O O . TRP A 1 188 ? -0.555 -11.885 -14.743 1.00 96.50 188 TRP A O 1
ATOM 1456 N N . ARG A 1 189 ? -1.902 -10.100 -14.545 1.00 96.56 189 ARG A N 1
ATOM 1457 C CA . ARG A 1 189 ? -0.849 -9.086 -14.499 1.00 96.56 189 ARG A CA 1
ATOM 1458 C C . ARG A 1 189 ? -1.059 -8.167 -13.321 1.00 96.56 189 ARG A C 1
ATOM 1460 O O . ARG A 1 189 ? -2.204 -7.794 -13.042 1.00 96.56 189 ARG A O 1
ATOM 1467 N N . PHE A 1 190 ? 0.036 -7.746 -12.707 1.00 97.12 190 PHE A N 1
ATOM 1468 C CA . PHE A 1 190 ? -0.013 -6.670 -11.734 1.00 97.12 190 PHE A CA 1
ATOM 1469 C C . PHE A 1 190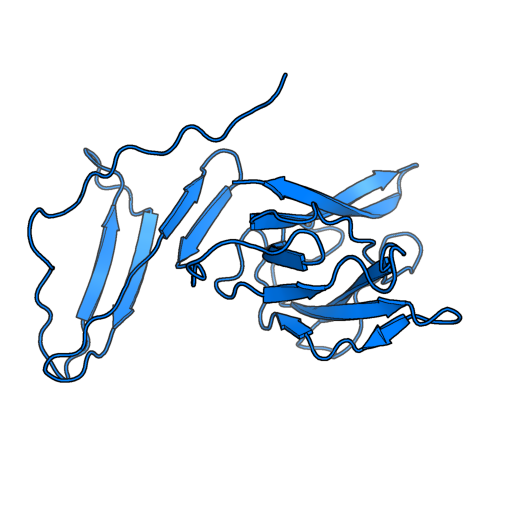 ? -0.420 -5.351 -12.392 1.00 97.12 190 PHE A C 1
ATOM 1471 O O . PHE A 1 190 ? -0.104 -5.064 -13.551 1.00 97.12 190 PHE A O 1
ATOM 1478 N N . TYR A 1 191 ? -1.129 -4.537 -11.627 1.00 95.50 191 TYR A N 1
ATOM 1479 C CA . TYR A 1 191 ? -1.287 -3.115 -11.878 1.00 95.50 191 TYR A CA 1
ATOM 1480 C C . TYR A 1 191 ? -1.553 -2.404 -10.555 1.00 95.50 191 TYR A C 1
ATOM 1482 O O . TYR A 1 191 ? -1.785 -3.040 -9.523 1.00 95.50 191 TYR A O 1
ATOM 1490 N N . SER A 1 192 ? -1.522 -1.078 -10.592 1.00 95.56 192 SER A N 1
ATOM 1491 C CA . SER A 1 192 ? -1.932 -0.266 -9.459 1.00 95.56 192 SER A CA 1
ATOM 1492 C C . SER A 1 192 ? -2.889 0.835 -9.881 1.00 95.56 192 SER A C 1
ATOM 1494 O O . SER A 1 192 ? -2.942 1.223 -11.050 1.00 95.56 192 SER A O 1
ATOM 1496 N N . GLU A 1 193 ? -3.645 1.327 -8.909 1.00 93.31 193 GLU A N 1
ATOM 1497 C CA . GLU A 1 193 ? -4.505 2.496 -9.048 1.00 93.31 193 GLU A CA 1
ATOM 1498 C C . GLU A 1 193 ? -4.331 3.397 -7.834 1.00 93.31 193 GLU A C 1
ATOM 1500 O O . GLU A 1 193 ? -4.250 2.910 -6.705 1.00 93.31 193 GLU A O 1
ATOM 1505 N N . ALA A 1 194 ? -4.301 4.705 -8.065 1.00 90.38 194 ALA A N 1
ATOM 1506 C CA . ALA A 1 194 ? -4.243 5.701 -7.011 1.00 90.38 194 ALA A CA 1
ATOM 1507 C C . ALA A 1 194 ? -5.540 6.509 -6.966 1.00 90.38 194 ALA A C 1
ATOM 1509 O O . ALA A 1 194 ? -6.013 6.990 -7.996 1.00 90.38 194 ALA A O 1
ATOM 1510 N N . ALA A 1 195 ? -6.095 6.676 -5.768 1.00 87.88 195 ALA A N 1
ATOM 1511 C CA . ALA A 1 195 ? -7.293 7.473 -5.530 1.00 87.88 195 ALA A CA 1
ATOM 1512 C 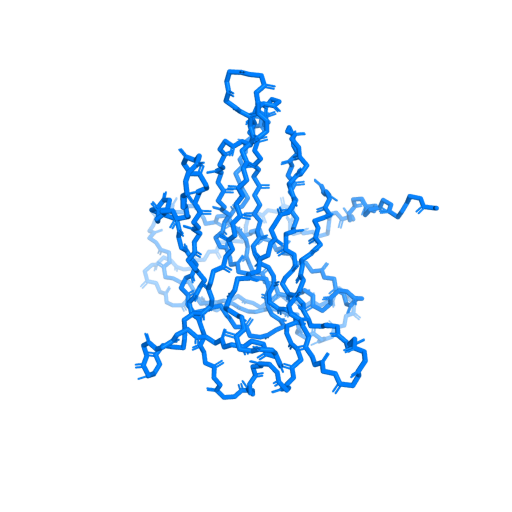C . ALA A 1 195 ? -7.044 8.477 -4.403 1.00 87.88 195 ALA A C 1
ATOM 1514 O O . ALA A 1 195 ? -6.626 8.082 -3.312 1.00 87.88 195 ALA A O 1
ATOM 1515 N N . ALA A 1 196 ? -7.291 9.762 -4.670 1.00 86.00 196 ALA A N 1
ATOM 1516 C CA . ALA A 1 196 ? -7.193 10.818 -3.665 1.00 86.00 196 ALA A CA 1
ATOM 1517 C C . ALA A 1 196 ? -8.368 10.771 -2.671 1.00 86.00 196 ALA A C 1
ATOM 1519 O O . ALA A 1 196 ? -9.457 10.319 -3.033 1.00 86.00 196 ALA A O 1
ATOM 1520 N N . TYR A 1 197 ? -8.151 11.244 -1.439 1.00 74.75 197 TYR A N 1
ATOM 1521 C CA . TYR A 1 197 ? -9.175 11.338 -0.387 1.00 74.75 197 TYR A CA 1
ATOM 1522 C C . TYR A 1 197 ? -8.950 12.528 0.554 1.00 74.75 197 TYR A C 1
ATOM 1524 O O . TYR A 1 197 ? -7.796 13.013 0.651 1.00 74.75 197 TYR A O 1
#

Secondary structure (DSSP, 8-state):
-----PPPP----SSPPP--TTS-EEEEEE-TTS--EEEEEEE-PPTT-----EEEEETTTTEEEEE-PPPSPPPTTEEEEEEEEE--TTTS-TT--EEEEEEEE-SSSEEEEEEEEEEE-TT-B-S--EEEE-EETTEEPPEEEEEEETTT-PBPP-TTS--EEE----TT-EEEEEEEEEEETTEEEEEEEEEE-

Radius of gyration: 18.87 Å; chains: 1; bounding box: 47×38×56 Å

Organism: NCBI:txid79329